Protein AF-A0A6M8HN58-F1 (afdb_monomer)

Organism: NCBI:txid1484109

InterPro domains:
  IPR008565 TtsA-like, Glycoside hydrolase family 108 domain [PF05838] (23-104)
  IPR023346 Lysozyme-like domain superfamily [SSF53955] (43-137)
  IPR023346 Lysozyme-like domain superfamily [SSF53955] (150-212)

Radius of gyration: 18.81 Å; Cα contacts (8 Å, |Δi|>4): 354; chains: 1; bounding box: 54×34×53 Å

Solvent-accessible surface area (backbone atoms only — not comparable to full-atom values): 12259 Å² total; per-residue (Å²): 118,73,84,45,55,65,64,34,49,44,64,60,57,42,90,58,54,81,56,76,43,72,57,68,87,41,25,48,15,10,46,58,57,32,62,88,32,71,54,82,43,12,28,30,38,82,40,29,21,37,58,50,12,61,74,69,74,43,87,60,46,54,66,56,46,68,65,59,39,70,66,53,35,51,51,51,46,40,60,66,29,40,56,54,40,39,32,72,77,43,57,56,24,55,27,38,55,34,34,44,47,9,72,78,64,38,25,48,56,25,35,21,49,53,24,44,50,60,64,46,85,60,79,24,69,67,45,70,69,52,53,51,39,56,77,66,40,52,64,88,56,47,51,71,91,58,39,26,51,40,48,34,21,54,64,65,73,48,82,67,78,57,68,87,43,72,68,54,52,50,56,38,60,71,41,56,48,66,60,30,47,47,31,50,49,40,5,23,51,53,35,57,46,67,75,39,91,62,34,86,83,40,67,64,56,59,57,48,47,52,53,44,42,56,54,19,56,73,49,44,75,77,80,76,74,83,128

Sequence (227 aa):
MQTSLVPTRTFTLGVETSALSLRRDDSGNWTGGRVGVGALIGSKCGVSAPVLSAWLGRTASAADMRAVTPATMAAIFGANYWNQVHADSLPAGIDLMTVDHGFSRGAVTSAMLLQRVLGTVADGWIGAGTLAAIAGFAAASVPPSVIDAVALQEGLGVQQDGNIGPVTLAALSALSPIEGLLVALYAAQVHDYRGRKEAAANPGWFTRARNRLHAGQGLVPAASTPA

Mean predicted aligned error: 5.39 Å

pLDDT: mean 90.78, std 10.87, range [31.45, 98.38]

Foldseek 3Di:
DPLALVVLCCLQQPPFDQDWDQDQCQLQQACVSGRPHHDRLTAGRSHGQVLQCVVVVHRDDNVSRNPDDPVNVSVSLCPFFQVLQVLVLDAQLLSSLQRSLCSVVNNLVSLLLLCLQLVHHSRSHCDPVSSVSLVVAALVRGDPVQFFQQQLCVLLVHDRPSDCDPVSSVSLRVDDSQLSSLSSSLRNSVVVLVPDPCSVVCVVSNVSSVVSSVSRVVRHPDPDDDD

Secondary structure (DSSP, 8-state):
--TTHHHHHHHHH-S---PPB--TT-GGGBTTSSTTSS-B--BBTTB-HHHHHHHHTSPPPHHHHHH--HHHHHHHHIIIIIGGGTGGGSPTTHHHHHHHHHHHH-HHHHHHHHHHHTTS---S---HHHHHHHHT--GGGS-GGGS-HHHHHHHHTS---S---HHHHHHHHTS-HHHHHHHHHHHHHHHHHHTSTTGGG-THHHHHHHHHHHHHHTTSPPPPPP-

Structure (mmCIF, N/CA/C/O backbone):
data_AF-A0A6M8HN58-F1
#
_entry.id   AF-A0A6M8HN58-F1
#
loop_
_atom_site.group_PDB
_atom_site.id
_atom_site.type_symbol
_atom_site.label_atom_id
_atom_site.label_alt_id
_atom_site.label_comp_id
_atom_site.label_asym_id
_atom_site.label_entity_id
_atom_site.label_seq_id
_atom_site.pdbx_PDB_ins_code
_atom_site.Cartn_x
_atom_site.Cartn_y
_atom_site.Cartn_z
_atom_site.occupancy
_atom_site.B_iso_or_equiv
_atom_site.auth_seq_id
_atom_site.auth_comp_id
_atom_site.auth_asym_id
_atom_site.auth_atom_id
_atom_site.pdbx_PDB_model_num
ATOM 1 N N . MET A 1 1 ? -16.341 6.890 -8.817 1.00 46.12 1 MET A N 1
ATOM 2 C CA . MET A 1 1 ? -15.683 8.164 -9.191 1.00 46.12 1 MET A CA 1
ATOM 3 C C . MET A 1 1 ? -14.265 8.090 -8.642 1.00 46.12 1 MET A C 1
ATOM 5 O O . MET A 1 1 ? -14.126 7.785 -7.470 1.00 46.12 1 MET A O 1
ATOM 9 N N . GLN A 1 2 ? -13.245 8.279 -9.485 1.00 59.00 2 GLN A N 1
ATOM 10 C CA . GLN A 1 2 ? -11.804 8.141 -9.187 1.00 59.00 2 GLN A CA 1
ATOM 11 C C . GLN A 1 2 ? -11.249 9.267 -8.295 1.00 59.00 2 GLN A C 1
ATOM 13 O O . GLN A 1 2 ? -10.271 9.930 -8.637 1.00 59.00 2 GLN A O 1
ATOM 18 N N . THR A 1 3 ? -11.895 9.563 -7.172 1.00 66.19 3 THR A N 1
ATOM 19 C CA . THR A 1 3 ? -11.607 10.782 -6.398 1.00 66.19 3 THR A CA 1
ATOM 20 C C . THR A 1 3 ? -10.201 10.808 -5.789 1.00 66.19 3 THR A C 1
ATOM 22 O O . THR A 1 3 ? -9.650 11.881 -5.568 1.00 66.19 3 THR A O 1
ATOM 25 N N . SER A 1 4 ? -9.580 9.649 -5.586 1.00 86.94 4 SER A N 1
ATOM 26 C CA . SER A 1 4 ? -8.300 9.474 -4.886 1.00 86.94 4 SER A CA 1
ATOM 27 C C . SER A 1 4 ? -7.142 8.997 -5.779 1.00 86.94 4 SER A C 1
ATOM 29 O O . SER A 1 4 ? -6.019 8.884 -5.288 1.00 86.94 4 SER A O 1
ATOM 31 N N . LEU A 1 5 ? -7.351 8.739 -7.080 1.00 88.31 5 LEU A N 1
ATOM 32 C CA . LEU A 1 5 ? -6.299 8.212 -7.970 1.00 88.31 5 LEU A CA 1
ATOM 33 C C . LEU A 1 5 ? -5.083 9.142 -8.029 1.00 88.31 5 LEU A C 1
ATOM 35 O O . LEU A 1 5 ? -3.942 8.709 -7.868 1.00 88.31 5 LEU A O 1
ATOM 39 N N . VAL A 1 6 ? -5.330 10.434 -8.251 1.00 87.69 6 VAL A N 1
ATOM 40 C CA . VAL A 1 6 ? -4.271 11.445 -8.331 1.00 87.69 6 VAL A CA 1
ATOM 41 C C . VAL A 1 6 ? -3.495 11.554 -7.014 1.00 87.69 6 VAL A C 1
ATOM 43 O O . VAL A 1 6 ? -2.278 11.371 -7.065 1.00 87.69 6 VAL A O 1
ATOM 46 N N . PRO A 1 7 ? -4.124 11.795 -5.844 1.00 90.38 7 PRO A N 1
ATOM 47 C CA . PRO A 1 7 ? -3.378 11.862 -4.589 1.00 90.38 7 PRO A CA 1
ATOM 48 C C . PRO A 1 7 ? -2.692 10.533 -4.242 1.00 90.38 7 PRO A C 1
ATOM 50 O O . PRO A 1 7 ? -1.556 10.554 -3.771 1.00 90.38 7 PRO A O 1
ATOM 53 N N . THR A 1 8 ? -3.302 9.385 -4.558 1.00 91.00 8 THR A N 1
ATOM 54 C CA . THR A 1 8 ? -2.688 8.069 -4.326 1.00 91.00 8 THR A CA 1
ATOM 55 C C . THR A 1 8 ? -1.421 7.875 -5.142 1.00 91.00 8 THR A C 1
ATOM 57 O O . THR A 1 8 ? -0.385 7.475 -4.607 1.00 91.00 8 THR A O 1
ATOM 60 N N . ARG A 1 9 ? -1.473 8.194 -6.437 1.00 89.38 9 ARG A N 1
ATOM 61 C CA . ARG A 1 9 ? -0.311 8.114 -7.323 1.00 89.38 9 ARG A CA 1
ATOM 62 C C . ARG A 1 9 ? 0.798 9.060 -6.866 1.00 89.38 9 ARG A C 1
ATOM 64 O O . ARG A 1 9 ? 1.949 8.643 -6.795 1.00 89.38 9 ARG A O 1
ATOM 71 N N . THR A 1 10 ? 0.449 10.298 -6.511 1.00 88.38 10 THR A N 1
ATOM 72 C CA . THR A 1 10 ? 1.405 11.297 -6.009 1.00 88.38 10 THR A CA 1
ATOM 73 C C . THR A 1 10 ? 2.087 10.835 -4.722 1.00 88.38 10 THR A C 1
ATOM 75 O O . THR A 1 10 ? 3.302 10.961 -4.598 1.00 88.38 10 THR A O 1
ATOM 78 N N . PHE A 1 11 ? 1.342 10.256 -3.775 1.00 90.62 11 PHE A N 1
ATOM 79 C CA . PHE A 1 11 ? 1.931 9.685 -2.563 1.00 90.62 11 PHE A CA 1
ATOM 80 C C . PHE A 1 11 ? 2.856 8.506 -2.891 1.00 90.62 11 PHE A C 1
ATOM 82 O O . PHE A 1 11 ? 3.991 8.441 -2.413 1.00 90.62 11 PHE A O 1
ATOM 89 N N . THR A 1 12 ? 2.376 7.582 -3.729 1.00 87.69 12 THR A N 1
ATOM 90 C CA . THR A 1 12 ? 3.063 6.314 -3.997 1.00 87.69 12 THR A CA 1
ATOM 91 C C . THR A 1 12 ? 4.390 6.528 -4.712 1.00 87.69 12 THR A C 1
ATOM 93 O O . THR A 1 12 ? 5.412 5.949 -4.350 1.00 87.69 12 THR A O 1
ATOM 96 N N . LEU A 1 13 ? 4.403 7.408 -5.700 1.00 82.69 13 LEU A N 1
ATOM 97 C CA . LEU A 1 13 ? 5.568 7.597 -6.553 1.00 82.69 13 LEU A CA 1
ATOM 98 C C . LEU A 1 13 ? 6.451 8.767 -6.098 1.00 82.69 13 LEU A C 1
ATOM 100 O O . LEU A 1 13 ? 7.572 8.937 -6.577 1.00 82.69 13 LEU A O 1
ATOM 104 N N . GLY A 1 14 ? 5.978 9.532 -5.110 1.00 74.38 14 GLY A N 1
ATOM 105 C CA . GLY A 1 14 ? 6.606 10.764 -4.660 1.00 74.38 14 GLY A CA 1
ATOM 106 C C . GLY A 1 14 ? 6.514 11.872 -5.712 1.00 74.38 14 GLY A C 1
ATOM 107 O O . GLY A 1 14 ? 5.826 11.757 -6.728 1.00 74.38 14 GLY A O 1
ATOM 108 N N . VAL A 1 15 ? 7.236 12.970 -5.477 1.00 54.31 15 VAL A N 1
ATOM 109 C CA . VAL A 1 15 ? 7.477 13.980 -6.515 1.00 54.31 15 VAL A CA 1
ATOM 110 C C . VAL A 1 15 ? 8.454 13.360 -7.508 1.00 54.31 15 VAL A C 1
ATOM 112 O O . VAL A 1 15 ? 9.668 13.417 -7.318 1.00 54.31 15 VAL A O 1
ATOM 115 N N . GLU A 1 16 ? 7.928 12.665 -8.514 1.00 54.12 16 GLU A N 1
ATOM 116 C CA . GLU A 1 16 ? 8.766 11.968 -9.479 1.00 54.12 16 GLU A CA 1
ATOM 117 C C . GLU A 1 16 ? 9.713 12.943 -10.169 1.00 54.12 16 GLU A C 1
ATOM 119 O O . GLU A 1 16 ? 9.294 13.875 -10.860 1.00 54.12 16 GLU A O 1
ATOM 124 N N . THR A 1 17 ? 11.014 12.695 -10.035 1.00 57.03 17 THR A N 1
ATOM 125 C CA . THR A 1 17 ? 11.959 13.327 -10.942 1.00 57.03 17 THR A CA 1
ATOM 126 C C . THR A 1 17 ? 11.835 12.611 -12.285 1.00 57.03 17 THR A C 1
ATOM 128 O O . THR A 1 17 ? 11.922 11.387 -12.386 1.00 57.03 17 THR A O 1
ATOM 131 N N . SER A 1 18 ? 11.636 13.373 -13.357 1.00 71.38 18 SER A N 1
ATOM 132 C CA . SER A 1 18 ? 11.715 12.859 -14.730 1.00 71.38 18 SER A CA 1
ATOM 133 C C . SER A 1 18 ? 13.154 12.514 -15.146 1.00 71.38 18 SER A C 1
ATOM 135 O O . SER A 1 18 ? 13.407 12.167 -16.303 1.00 71.38 18 SER A O 1
ATOM 137 N N . ALA A 1 19 ? 14.100 12.618 -14.209 1.00 84.56 19 ALA A N 1
ATOM 138 C CA . ALA A 1 19 ? 15.506 12.346 -14.404 1.00 84.56 19 ALA A CA 1
ATOM 139 C C . ALA A 1 19 ? 15.767 10.839 -14.511 1.00 84.56 19 ALA A C 1
ATOM 141 O O . ALA A 1 19 ? 15.161 10.020 -13.823 1.00 84.56 19 ALA A O 1
ATOM 142 N N . LEU A 1 20 ? 16.705 10.487 -15.386 1.00 90.19 20 LEU A N 1
ATOM 143 C CA . LEU A 1 20 ? 17.203 9.126 -15.525 1.00 90.19 20 LEU A CA 1
ATOM 144 C C . LEU A 1 20 ? 18.245 8.849 -14.432 1.00 90.19 20 LEU A C 1
ATOM 146 O O . LEU A 1 20 ? 19.257 9.544 -14.352 1.00 90.19 20 LEU A O 1
ATOM 150 N N . SER A 1 21 ? 18.034 7.799 -13.645 1.00 90.81 21 SER A N 1
ATOM 151 C CA . SER A 1 21 ? 19.028 7.252 -12.719 1.00 90.81 21 SER A CA 1
ATOM 152 C C . SER A 1 21 ? 19.779 6.095 -13.379 1.00 90.81 21 SER A C 1
ATOM 154 O O . SER A 1 21 ? 19.161 5.200 -13.947 1.00 90.81 21 SER A O 1
ATOM 156 N N . LEU A 1 22 ? 21.113 6.099 -13.297 1.00 93.56 22 LEU A N 1
ATOM 157 C CA . LEU A 1 22 ? 22.000 5.031 -13.800 1.00 93.56 22 LEU A CA 1
ATOM 158 C C . LEU A 1 22 ? 22.936 4.489 -12.709 1.00 93.56 22 LEU A C 1
ATOM 160 O O . LEU A 1 22 ? 24.008 3.951 -12.993 1.00 93.56 22 LEU A O 1
ATOM 164 N N . ARG A 1 23 ? 22.546 4.650 -11.443 1.00 92.31 23 ARG A N 1
ATOM 165 C CA . ARG A 1 23 ? 23.277 4.119 -10.289 1.00 92.31 23 ARG A CA 1
ATOM 166 C C . ARG A 1 23 ? 23.490 2.609 -10.431 1.00 92.31 23 ARG A C 1
ATOM 168 O O . ARG A 1 23 ? 22.533 1.870 -10.653 1.00 92.31 23 ARG A O 1
ATOM 175 N N . ARG A 1 24 ? 24.741 2.155 -10.339 1.00 94.25 24 ARG A N 1
ATOM 176 C CA . ARG A 1 24 ? 25.106 0.744 -10.566 1.00 94.25 24 ARG A CA 1
ATOM 177 C C . ARG A 1 24 ? 24.750 -0.165 -9.395 1.00 94.25 24 ARG A C 1
ATOM 179 O O . ARG A 1 24 ? 24.500 -1.344 -9.611 1.00 94.25 24 ARG A O 1
ATOM 186 N N . ASP A 1 25 ? 24.731 0.384 -8.192 1.00 90.31 25 ASP A N 1
ATOM 187 C CA . ASP A 1 25 ? 24.357 -0.263 -6.932 1.00 90.31 25 ASP A CA 1
ATOM 188 C C . ASP A 1 25 ? 22.836 -0.407 -6.750 1.00 90.31 25 ASP A C 1
ATOM 190 O O . ASP A 1 25 ? 22.381 -1.105 -5.849 1.00 90.31 25 ASP A O 1
ATOM 194 N N . ASP A 1 26 ? 22.045 0.200 -7.634 1.00 85.88 26 ASP A N 1
ATOM 195 C CA . ASP A 1 26 ? 20.590 0.116 -7.629 1.00 85.88 26 ASP A CA 1
ATOM 196 C C . ASP A 1 26 ? 20.116 -1.035 -8.526 1.00 85.88 26 ASP A C 1
ATOM 198 O O . ASP A 1 26 ? 20.219 -0.972 -9.755 1.00 85.88 26 ASP A O 1
ATOM 202 N N . SER A 1 27 ? 19.583 -2.098 -7.921 1.00 89.69 27 SER A N 1
ATOM 203 C CA . SER A 1 27 ? 19.079 -3.269 -8.648 1.00 89.69 27 SER A CA 1
ATOM 204 C C . SER A 1 27 ? 17.947 -2.933 -9.625 1.00 89.69 27 SER A C 1
ATOM 206 O O . SER A 1 27 ? 17.802 -3.626 -10.634 1.00 89.69 27 SER A O 1
ATOM 208 N N . GLY A 1 28 ? 17.191 -1.856 -9.382 1.00 89.06 28 GLY A N 1
ATOM 209 C CA . GLY A 1 28 ? 16.114 -1.391 -10.255 1.00 89.06 28 GLY A CA 1
ATOM 210 C C . GLY A 1 28 ? 16.600 -0.838 -11.596 1.00 89.06 28 GLY A C 1
ATOM 211 O O . GLY A 1 28 ? 15.817 -0.759 -12.542 1.00 89.06 28 GLY A O 1
ATOM 212 N N . ASN A 1 29 ? 17.888 -0.507 -11.717 1.00 95.38 29 ASN A N 1
ATOM 213 C CA . ASN A 1 29 ? 18.476 -0.003 -12.958 1.00 95.38 29 ASN A CA 1
ATOM 214 C C . ASN A 1 29 ? 18.925 -1.113 -13.924 1.00 95.38 29 ASN A C 1
ATOM 216 O O . ASN A 1 29 ? 19.295 -0.822 -15.066 1.00 95.38 29 ASN A O 1
ATOM 220 N N . TRP A 1 30 ? 18.899 -2.372 -13.481 1.00 96.81 30 TRP A N 1
ATOM 221 C CA . TRP A 1 30 ? 19.340 -3.538 -14.244 1.00 96.81 30 TRP A CA 1
ATOM 222 C C . TRP A 1 30 ? 18.145 -4.321 -14.782 1.00 96.81 30 TRP A C 1
ATOM 224 O O . TRP A 1 30 ? 17.218 -4.624 -14.034 1.00 96.81 30 TRP A O 1
ATOM 234 N N . THR A 1 31 ? 18.162 -4.712 -16.060 1.00 96.31 31 THR A N 1
ATOM 235 C CA . THR A 1 31 ? 17.033 -5.445 -16.673 1.00 96.31 31 THR A CA 1
ATOM 236 C C . THR A 1 31 ? 16.724 -6.776 -15.986 1.00 96.31 31 THR A C 1
ATOM 238 O O . THR A 1 31 ? 15.588 -7.234 -16.047 1.00 96.31 31 THR A O 1
ATOM 241 N N . GLY A 1 32 ? 17.699 -7.389 -15.306 1.00 91.62 32 GLY A N 1
ATOM 242 C CA . GLY A 1 32 ? 17.507 -8.603 -14.510 1.00 91.62 32 GLY A CA 1
ATOM 243 C C . GLY A 1 32 ? 17.009 -8.374 -13.079 1.00 91.62 32 GLY A C 1
ATOM 244 O O . GLY A 1 32 ? 16.912 -9.336 -12.321 1.00 91.62 32 GLY A O 1
ATOM 245 N N . GLY A 1 33 ? 16.743 -7.127 -12.669 1.00 90.12 33 GLY A N 1
ATOM 246 C CA . GLY A 1 33 ? 16.241 -6.786 -11.329 1.00 90.12 33 GLY A CA 1
ATOM 247 C C . GLY A 1 33 ? 17.220 -7.072 -10.183 1.00 90.12 33 GLY A C 1
ATOM 248 O O . GLY A 1 33 ? 16.825 -7.115 -9.018 1.00 90.12 33 GLY A O 1
ATOM 249 N N . ARG A 1 34 ? 18.497 -7.303 -10.500 1.00 92.56 34 ARG A N 1
ATOM 250 C CA . ARG A 1 34 ? 19.594 -7.539 -9.554 1.00 92.56 34 ARG A CA 1
ATOM 251 C C . ARG A 1 34 ? 20.834 -6.812 -10.051 1.00 92.56 34 ARG A C 1
ATOM 253 O O . ARG A 1 34 ? 21.068 -6.751 -11.257 1.00 92.56 34 ARG A O 1
ATOM 260 N N . VAL A 1 35 ? 21.636 -6.298 -9.122 1.00 92.81 35 VAL A N 1
ATOM 261 C CA . VAL A 1 35 ? 22.896 -5.621 -9.453 1.00 92.81 35 VAL A CA 1
ATOM 262 C C . VAL A 1 35 ? 23.779 -6.547 -10.292 1.00 92.81 35 VAL A C 1
ATOM 264 O O . VAL A 1 35 ? 24.030 -7.687 -9.907 1.00 92.81 35 VAL A O 1
ATOM 267 N N . GLY A 1 36 ? 24.216 -6.059 -11.453 1.00 94.12 36 GLY A N 1
ATOM 268 C CA . GLY A 1 36 ? 25.077 -6.795 -12.382 1.00 94.12 36 GLY A CA 1
ATOM 269 C C . GLY A 1 36 ? 24.374 -7.834 -13.262 1.00 94.12 36 GLY A C 1
ATOM 270 O O . GLY A 1 36 ? 25.046 -8.487 -14.055 1.00 94.12 36 GLY A O 1
ATOM 271 N N . VAL A 1 37 ? 23.050 -8.005 -13.160 1.00 96.06 37 VAL A N 1
ATOM 272 C CA . VAL A 1 37 ? 22.307 -9.001 -13.951 1.00 96.06 37 VAL A CA 1
ATOM 273 C C . VAL A 1 37 ? 21.552 -8.323 -15.093 1.00 96.06 37 VAL A C 1
ATOM 275 O O . VAL A 1 37 ? 20.606 -7.568 -14.875 1.00 96.06 37 VAL A O 1
ATOM 278 N N . GLY A 1 38 ? 21.939 -8.636 -16.329 1.00 95.75 38 GLY A N 1
ATOM 279 C CA . GLY A 1 38 ? 21.373 -8.027 -17.535 1.00 95.75 38 GLY A CA 1
ATOM 280 C C . GLY A 1 38 ? 22.030 -6.689 -17.890 1.00 95.75 38 GLY A C 1
ATOM 281 O O . GLY A 1 38 ? 23.180 -6.435 -17.536 1.00 95.75 38 GLY A O 1
ATOM 282 N N . ALA A 1 39 ? 21.312 -5.835 -18.618 1.00 96.88 39 ALA A N 1
ATOM 283 C CA . ALA A 1 39 ? 21.813 -4.532 -19.044 1.00 96.88 39 ALA A CA 1
ATOM 284 C C . ALA A 1 3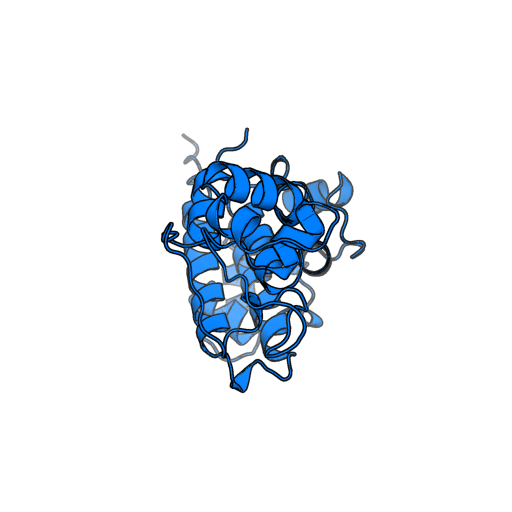9 ? 21.472 -3.441 -18.018 1.00 96.88 39 ALA A C 1
ATOM 286 O O . ALA A 1 39 ? 20.348 -3.381 -17.516 1.00 96.88 39 ALA A O 1
ATOM 287 N N . LEU A 1 40 ? 22.423 -2.544 -17.746 1.00 97.25 40 LEU A N 1
ATOM 288 C CA . LEU A 1 40 ? 22.186 -1.326 -16.969 1.00 97.25 40 LEU A CA 1
ATOM 289 C C . LEU A 1 40 ? 21.520 -0.278 -17.871 1.00 97.25 40 LEU A C 1
ATOM 291 O O . LEU A 1 40 ? 22.202 0.427 -18.616 1.00 97.25 40 LEU A O 1
ATOM 295 N N . ILE A 1 41 ? 20.192 -0.190 -17.818 1.00 97.25 41 ILE A N 1
ATOM 296 C CA . ILE A 1 41 ? 19.412 0.767 -18.623 1.00 97.25 41 ILE A CA 1
ATOM 297 C C . ILE A 1 41 ? 18.855 1.926 -17.794 1.00 97.25 41 ILE A C 1
ATOM 299 O O . ILE A 1 41 ? 18.447 2.935 -18.368 1.00 97.25 41 ILE A O 1
ATOM 303 N N . GLY A 1 42 ? 18.886 1.800 -16.467 1.00 94.12 42 GLY A N 1
ATOM 304 C CA . GLY A 1 42 ? 18.443 2.829 -15.536 1.00 94.12 42 GLY A CA 1
ATOM 305 C C . GLY A 1 42 ? 16.993 2.699 -15.095 1.00 94.12 42 GLY A C 1
ATOM 306 O O . GLY A 1 42 ? 16.329 1.704 -15.372 1.00 94.12 42 GLY A O 1
ATOM 307 N N . SER A 1 43 ? 16.523 3.729 -14.404 1.00 92.38 43 SER A N 1
ATOM 308 C CA . SER A 1 43 ? 15.130 3.944 -14.016 1.00 92.38 43 SER A CA 1
ATOM 309 C C . SER A 1 43 ? 14.773 5.411 -14.239 1.00 92.38 43 SER A C 1
ATOM 311 O O . SER A 1 43 ? 15.635 6.291 -14.143 1.00 92.38 43 SER A O 1
ATOM 313 N N . LYS A 1 44 ? 13.516 5.685 -14.587 1.00 91.12 44 LYS A N 1
ATOM 314 C CA . LYS A 1 44 ? 13.028 7.034 -14.906 1.00 91.12 44 LYS A CA 1
ATOM 315 C C . LYS A 1 44 ? 11.543 7.129 -14.571 1.00 91.12 44 LYS A C 1
ATOM 317 O O . LYS A 1 44 ? 10.817 6.177 -14.840 1.00 91.12 44 LYS A O 1
ATOM 322 N N . CYS A 1 45 ? 11.090 8.260 -14.017 1.00 85.75 45 CYS A N 1
ATOM 323 C CA . CYS A 1 45 ? 9.678 8.464 -13.644 1.00 85.75 45 CYS A CA 1
ATOM 324 C C . CYS A 1 45 ? 9.133 7.304 -12.787 1.00 85.75 45 CYS A C 1
ATOM 326 O O . CYS A 1 45 ? 8.151 6.675 -13.161 1.00 85.75 45 CYS A O 1
ATOM 328 N N . GLY A 1 46 ? 9.873 6.886 -11.751 1.00 81.44 46 GLY A N 1
ATOM 329 C CA . GLY A 1 46 ? 9.467 5.767 -10.886 1.00 81.44 46 GLY A CA 1
ATOM 330 C C . GLY A 1 46 ? 9.449 4.374 -11.543 1.00 81.44 46 GLY A C 1
ATOM 331 O O . GLY A 1 46 ? 9.242 3.380 -10.849 1.00 81.44 46 GLY A O 1
ATOM 332 N N . VAL A 1 47 ? 9.705 4.258 -12.852 1.00 89.06 47 VAL A N 1
ATOM 333 C CA . VAL A 1 47 ? 9.705 2.987 -13.589 1.00 89.06 47 VAL A CA 1
ATOM 334 C C . VAL A 1 47 ? 11.109 2.384 -13.598 1.00 89.06 47 VAL A C 1
ATOM 336 O O . VAL A 1 47 ? 12.058 2.982 -14.110 1.00 89.06 47 VAL A O 1
ATOM 339 N N . SER A 1 48 ? 11.237 1.172 -13.056 1.00 91.75 48 SER A N 1
ATOM 340 C CA . SER A 1 48 ? 12.481 0.397 -13.064 1.00 91.75 48 SER A CA 1
ATOM 341 C C . SER A 1 48 ? 12.663 -0.394 -14.365 1.00 91.75 48 SER A C 1
ATOM 343 O O . SER A 1 48 ? 11.700 -0.710 -15.069 1.00 91.75 48 SER A O 1
ATOM 345 N N . ALA A 1 49 ? 13.904 -0.757 -14.684 1.00 94.75 49 ALA A N 1
ATOM 346 C CA . ALA A 1 49 ? 14.249 -1.580 -15.841 1.00 94.75 49 ALA A CA 1
ATOM 347 C C . ALA A 1 49 ? 13.457 -2.905 -15.959 1.00 94.75 49 ALA A C 1
ATOM 349 O O . ALA A 1 49 ? 12.956 -3.192 -17.056 1.00 94.75 49 ALA A O 1
ATOM 350 N N . PRO A 1 50 ? 13.300 -3.721 -14.891 1.00 94.38 50 PRO A N 1
ATOM 351 C CA . PRO A 1 50 ? 12.517 -4.952 -14.980 1.00 94.38 50 PRO A CA 1
ATOM 352 C C . PRO A 1 50 ? 11.020 -4.672 -15.163 1.00 94.38 50 PRO A C 1
ATOM 354 O O . PRO A 1 50 ? 10.367 -5.380 -15.925 1.00 94.38 50 PRO A O 1
ATOM 357 N N . VAL A 1 51 ? 10.483 -3.613 -14.541 1.00 92.31 51 VAL A N 1
ATOM 358 C CA . VAL A 1 51 ? 9.074 -3.218 -14.708 1.00 92.31 51 VAL A CA 1
ATOM 359 C C . VAL A 1 51 ? 8.802 -2.782 -16.145 1.00 92.31 51 VAL A C 1
ATOM 361 O O . VAL A 1 51 ? 7.824 -3.233 -16.736 1.00 92.31 51 VAL A O 1
ATOM 364 N N . LEU A 1 52 ? 9.682 -1.970 -16.740 1.00 95.25 52 LEU A N 1
ATOM 365 C CA . LEU A 1 52 ? 9.544 -1.576 -18.142 1.00 95.25 52 LEU A CA 1
ATOM 366 C C . LEU A 1 52 ? 9.640 -2.787 -19.078 1.00 95.25 52 LEU A C 1
ATOM 368 O O . LEU A 1 52 ? 8.883 -2.878 -20.037 1.00 95.25 52 LEU A O 1
ATOM 372 N N . SER A 1 53 ? 10.538 -3.733 -18.791 1.00 96.06 53 SER A N 1
ATOM 373 C CA . SER A 1 53 ? 10.674 -4.950 -19.601 1.00 96.06 53 SER A CA 1
ATOM 374 C C . SER A 1 53 ? 9.410 -5.816 -19.544 1.00 96.06 53 SER A C 1
ATOM 376 O O . SER A 1 53 ? 8.918 -6.271 -20.575 1.00 96.06 53 SER A O 1
ATOM 378 N N . ALA A 1 54 ? 8.843 -5.997 -18.347 1.00 93.50 54 ALA A N 1
ATOM 379 C CA . ALA A 1 54 ? 7.581 -6.709 -18.169 1.00 93.50 54 ALA A CA 1
ATOM 380 C C . ALA A 1 54 ? 6.425 -6.001 -18.895 1.00 93.50 54 ALA A C 1
ATOM 382 O O . ALA A 1 54 ? 5.660 -6.652 -19.600 1.00 93.50 54 ALA A O 1
ATOM 383 N N . TRP A 1 55 ? 6.345 -4.671 -18.787 1.00 94.44 55 TRP A N 1
ATOM 384 C CA . TRP A 1 55 ? 5.341 -3.853 -19.473 1.00 94.44 55 TRP A CA 1
ATOM 385 C C . TRP A 1 55 ? 5.411 -3.975 -21.000 1.00 94.44 55 TRP A C 1
ATOM 387 O O . TRP A 1 55 ? 4.384 -4.073 -21.665 1.00 94.44 55 TRP A O 1
ATOM 397 N N . LEU A 1 56 ? 6.619 -3.991 -21.565 1.00 95.31 56 LEU A N 1
ATOM 398 C CA . LEU A 1 56 ? 6.825 -4.129 -23.008 1.00 95.31 56 LEU A CA 1
ATOM 399 C C . LEU A 1 56 ? 6.684 -5.576 -23.508 1.00 95.31 56 LEU A C 1
ATOM 401 O O . LEU A 1 56 ? 6.700 -5.794 -24.718 1.00 95.31 56 LEU A O 1
ATOM 405 N N . GLY A 1 57 ? 6.616 -6.566 -22.611 1.00 95.56 57 GLY A N 1
ATOM 406 C CA . GLY A 1 57 ? 6.646 -7.988 -22.968 1.00 95.56 57 GLY A CA 1
ATOM 407 C C . GLY A 1 57 ? 7.978 -8.451 -23.578 1.00 95.56 57 GLY A C 1
ATOM 408 O O . GLY A 1 57 ? 8.044 -9.518 -24.184 1.00 95.56 57 GLY A O 1
ATOM 409 N N . ARG A 1 58 ? 9.045 -7.652 -23.445 1.00 96.69 58 ARG A N 1
ATOM 410 C CA . ARG A 1 58 ? 10.400 -7.930 -23.950 1.00 96.69 58 ARG A CA 1
ATOM 411 C C . ARG A 1 58 ? 11.440 -7.217 -23.096 1.00 96.69 58 ARG A C 1
ATOM 413 O O . ARG A 1 58 ? 11.135 -6.217 -22.456 1.00 96.69 58 ARG A O 1
ATOM 420 N N . THR A 1 59 ? 12.695 -7.657 -23.150 1.00 96.81 59 THR A N 1
ATOM 421 C CA . THR A 1 59 ? 13.799 -6.924 -22.514 1.00 96.81 59 THR A CA 1
ATOM 422 C C . THR A 1 59 ? 13.839 -5.480 -23.026 1.00 96.81 59 THR A C 1
ATOM 424 O O . THR A 1 59 ? 13.934 -5.236 -24.234 1.00 96.81 59 THR A O 1
ATOM 427 N N . ALA A 1 60 ? 13.738 -4.520 -22.107 1.00 97.50 60 ALA A N 1
ATOM 428 C CA . ALA A 1 60 ? 13.803 -3.104 -22.429 1.00 97.50 60 ALA A CA 1
ATOM 429 C C . ALA A 1 60 ? 15.242 -2.684 -22.764 1.00 97.50 60 ALA A C 1
ATOM 431 O O . ALA A 1 60 ? 16.212 -3.158 -22.172 1.00 97.50 60 ALA A O 1
ATOM 432 N N . SER A 1 61 ? 15.380 -1.769 -23.716 1.00 97.94 61 SER A N 1
ATOM 433 C CA . SER A 1 61 ? 16.645 -1.140 -24.085 1.00 97.94 61 SER A CA 1
ATOM 434 C C . SER A 1 61 ? 16.854 0.176 -23.328 1.00 97.94 61 SER A C 1
ATOM 436 O O . SER A 1 61 ? 15.923 0.772 -22.783 1.00 97.94 61 SER A O 1
ATOM 438 N N . ALA A 1 62 ? 18.081 0.700 -23.356 1.00 97.00 62 ALA A N 1
ATOM 439 C CA . ALA A 1 62 ? 18.362 2.039 -22.837 1.00 97.00 62 ALA A CA 1
ATOM 440 C C . ALA A 1 62 ? 17.629 3.150 -23.617 1.00 97.00 62 ALA A C 1
ATOM 442 O O . ALA A 1 62 ? 17.421 4.239 -23.083 1.00 97.00 62 ALA A O 1
ATOM 443 N N . ALA A 1 63 ? 17.252 2.908 -24.878 1.00 97.44 63 ALA A N 1
ATOM 444 C CA . ALA A 1 63 ? 16.420 3.835 -25.641 1.00 97.44 63 ALA A CA 1
ATOM 445 C C . ALA A 1 63 ? 14.978 3.838 -25.111 1.00 97.44 63 ALA A C 1
ATOM 447 O O . ALA A 1 63 ? 14.439 4.913 -24.856 1.00 97.44 63 ALA A O 1
ATOM 448 N N . ASP A 1 64 ? 14.411 2.655 -24.840 1.00 97.25 64 ASP A N 1
ATOM 449 C CA . ASP A 1 64 ? 13.079 2.525 -24.235 1.00 97.25 64 ASP A CA 1
ATOM 450 C C . ASP A 1 64 ? 13.015 3.258 -22.884 1.00 97.25 64 ASP A C 1
ATOM 452 O O . ASP A 1 64 ? 12.102 4.046 -22.652 1.00 97.25 64 ASP A O 1
ATOM 456 N N . MET A 1 65 ? 14.021 3.071 -22.016 1.00 96.56 65 MET A N 1
ATOM 457 C CA . MET A 1 65 ? 14.057 3.725 -20.699 1.00 96.56 65 MET A CA 1
ATOM 458 C C . MET A 1 65 ? 14.138 5.255 -20.802 1.00 96.56 65 MET A C 1
ATOM 460 O O . MET A 1 65 ? 13.446 5.975 -20.083 1.00 96.56 65 MET A O 1
ATOM 464 N N . ARG A 1 66 ? 14.937 5.790 -21.736 1.00 95.00 66 ARG A N 1
ATOM 465 C CA . ARG A 1 66 ? 14.995 7.244 -21.972 1.00 95.00 66 ARG A CA 1
ATOM 466 C C . ARG A 1 66 ? 13.670 7.802 -22.487 1.00 95.00 66 ARG A C 1
ATOM 468 O O . ARG A 1 66 ? 13.340 8.942 -22.150 1.00 95.00 66 ARG A O 1
ATOM 475 N N . ALA A 1 67 ? 12.923 7.011 -23.255 1.00 95.44 67 ALA A N 1
ATOM 476 C CA . ALA A 1 67 ? 11.625 7.379 -23.807 1.00 95.44 67 ALA A CA 1
ATOM 477 C C . ALA A 1 67 ? 10.473 7.309 -22.787 1.00 95.44 67 ALA A C 1
ATOM 479 O O . ALA A 1 67 ? 9.388 7.801 -23.088 1.00 95.44 67 ALA A O 1
ATOM 480 N N . VAL A 1 68 ? 10.687 6.762 -21.581 1.00 93.56 68 VAL A N 1
ATOM 481 C CA . VAL A 1 68 ? 9.660 6.749 -20.527 1.00 93.56 68 VAL A CA 1
ATOM 482 C C . VAL A 1 68 ? 9.208 8.176 -20.219 1.00 93.56 68 VAL A C 1
ATOM 484 O O . VAL A 1 68 ? 10.020 9.075 -19.968 1.00 93.56 68 VAL A O 1
ATOM 487 N N . THR A 1 69 ? 7.894 8.372 -20.250 1.00 91.38 69 THR A N 1
ATOM 488 C CA . THR A 1 69 ? 7.227 9.635 -19.924 1.00 91.38 69 THR A CA 1
ATOM 489 C C . THR A 1 69 ? 6.392 9.482 -18.651 1.00 91.38 69 THR A C 1
ATOM 491 O O . THR A 1 69 ? 6.031 8.357 -18.296 1.00 91.38 69 THR A O 1
ATOM 494 N N . PRO A 1 70 ? 5.985 10.589 -18.004 1.00 87.19 70 PRO A N 1
ATOM 495 C CA . PRO A 1 70 ? 4.998 10.536 -16.926 1.00 87.19 70 PRO A CA 1
ATOM 496 C C . PRO A 1 70 ? 3.683 9.851 -17.336 1.00 87.19 70 PRO A C 1
ATOM 498 O O . PRO A 1 70 ? 3.040 9.208 -16.514 1.00 87.19 70 PRO A O 1
ATOM 501 N N . ALA A 1 71 ? 3.290 9.933 -18.614 1.00 88.94 71 ALA A N 1
ATOM 502 C CA . ALA A 1 71 ? 2.118 9.224 -19.128 1.00 88.94 71 ALA A CA 1
ATOM 503 C C . ALA A 1 71 ? 2.346 7.703 -19.196 1.00 88.94 71 ALA A C 1
ATOM 505 O O . ALA A 1 71 ? 1.466 6.931 -18.823 1.00 88.94 71 ALA A O 1
ATOM 506 N N . THR A 1 72 ? 3.541 7.266 -19.611 1.00 91.31 72 THR A N 1
ATOM 507 C CA . THR A 1 72 ? 3.940 5.848 -19.583 1.00 91.31 72 THR A CA 1
ATOM 508 C C . THR A 1 72 ? 3.950 5.314 -18.156 1.00 91.31 72 THR A C 1
ATOM 510 O O . THR A 1 72 ? 3.381 4.256 -17.900 1.00 91.31 72 THR A O 1
ATOM 513 N N . MET A 1 73 ? 4.541 6.065 -17.221 1.00 88.50 73 MET A N 1
ATOM 514 C CA . MET A 1 73 ? 4.479 5.750 -15.794 1.00 88.50 73 MET A CA 1
ATOM 515 C C . MET A 1 73 ? 3.025 5.610 -15.342 1.00 88.50 73 MET A C 1
ATOM 517 O O . MET A 1 73 ? 2.678 4.600 -14.738 1.00 88.50 73 MET A O 1
ATOM 521 N N . ALA A 1 74 ? 2.158 6.577 -15.663 1.00 88.25 74 ALA A N 1
ATOM 522 C CA . ALA A 1 74 ? 0.771 6.568 -15.210 1.00 88.25 74 ALA A CA 1
ATOM 523 C C . ALA A 1 74 ? 0.001 5.349 -15.735 1.00 88.25 74 ALA A C 1
ATOM 525 O O . ALA A 1 74 ? -0.793 4.769 -14.996 1.00 88.25 74 ALA A O 1
ATOM 526 N N . ALA A 1 75 ? 0.260 4.942 -16.981 1.00 91.75 75 ALA A N 1
ATOM 527 C CA . ALA A 1 75 ? -0.317 3.739 -17.568 1.00 91.75 75 ALA A CA 1
ATOM 528 C C . ALA A 1 75 ? 0.171 2.465 -16.859 1.00 91.75 75 ALA A C 1
ATOM 530 O O . ALA A 1 75 ? -0.650 1.628 -16.486 1.00 91.75 75 ALA A O 1
ATOM 531 N N . ILE A 1 76 ? 1.481 2.350 -16.607 1.00 91.44 76 ILE A N 1
ATOM 532 C CA . ILE A 1 76 ? 2.069 1.229 -15.856 1.00 91.44 76 ILE A CA 1
ATOM 533 C C . ILE A 1 76 ? 1.497 1.178 -14.437 1.00 91.44 76 ILE A C 1
ATOM 535 O O . ILE A 1 76 ? 1.096 0.114 -13.972 1.00 91.44 76 ILE A O 1
ATOM 539 N N . PHE A 1 77 ? 1.425 2.322 -13.754 1.00 89.69 77 PHE A N 1
ATOM 540 C CA . PHE A 1 77 ? 0.869 2.429 -12.411 1.00 89.69 77 PHE A CA 1
ATOM 541 C C . PHE A 1 77 ? -0.592 1.965 -12.369 1.00 89.69 77 PHE A C 1
ATOM 543 O O . PHE A 1 77 ? -0.972 1.140 -11.533 1.00 89.69 77 PHE A O 1
ATOM 550 N N . GLY A 1 78 ? -1.393 2.469 -13.313 1.00 91.88 78 GLY A N 1
ATOM 551 C CA . GLY A 1 78 ? -2.790 2.094 -13.489 1.00 91.88 78 GLY A CA 1
ATOM 552 C C . GLY A 1 78 ? -2.953 0.589 -13.688 1.00 91.88 78 GLY A C 1
ATOM 553 O O . GLY A 1 78 ? -3.696 -0.058 -12.959 1.00 91.88 78 GLY A O 1
ATOM 554 N N . A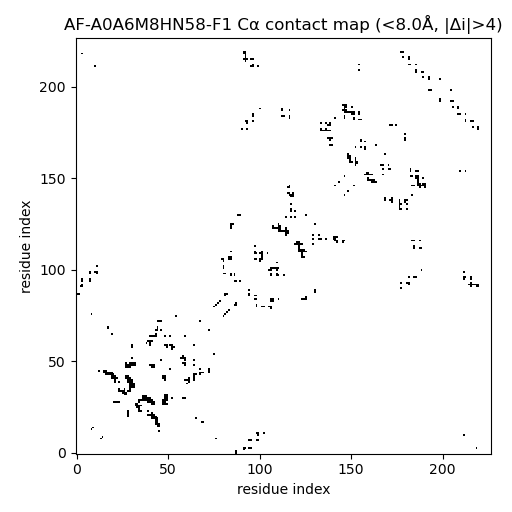LA A 1 79 ? -2.210 0.009 -14.628 1.00 91.69 79 ALA A N 1
ATOM 555 C CA . ALA A 1 79 ? -2.337 -1.400 -14.979 1.00 91.69 79 ALA A CA 1
ATOM 556 C C . ALA A 1 79 ? -1.824 -2.356 -13.893 1.00 91.69 79 ALA A C 1
ATOM 558 O O . ALA A 1 79 ? -2.493 -3.342 -13.589 1.00 91.69 79 ALA A O 1
ATOM 559 N N . ASN A 1 80 ? -0.654 -2.077 -13.313 1.00 89.50 80 ASN A N 1
ATOM 560 C CA . ASN A 1 80 ? 0.054 -3.033 -12.455 1.00 89.50 80 ASN A CA 1
ATOM 561 C C . ASN A 1 80 ? -0.301 -2.913 -10.971 1.00 89.50 80 ASN A C 1
ATOM 563 O O . ASN A 1 80 ? -0.021 -3.838 -10.211 1.00 89.50 80 ASN A O 1
ATOM 567 N N . TYR A 1 81 ? -0.886 -1.792 -10.546 1.00 90.50 81 TYR A N 1
ATOM 568 C CA . TYR A 1 81 ? -1.159 -1.548 -9.129 1.00 90.50 81 TYR A CA 1
ATOM 569 C C . TYR A 1 81 ? -2.607 -1.128 -8.896 1.00 90.50 81 TYR A C 1
ATOM 571 O O . TYR A 1 81 ? -3.306 -1.810 -8.154 1.00 90.50 81 TYR A O 1
ATOM 579 N N . TRP A 1 82 ? -3.084 -0.069 -9.558 1.00 93.62 82 TRP A N 1
ATOM 580 C CA . TRP A 1 82 ? -4.440 0.454 -9.339 1.00 93.62 82 TRP A CA 1
ATOM 581 C C . TRP A 1 82 ? -5.529 -0.549 -9.748 1.00 93.62 82 TRP A C 1
ATOM 583 O O . TRP A 1 82 ? -6.368 -0.943 -8.936 1.00 93.62 82 TRP A O 1
ATOM 593 N N . ASN A 1 83 ? -5.473 -1.024 -10.994 1.00 93.62 83 ASN A N 1
ATOM 594 C CA . ASN A 1 83 ? -6.462 -1.941 -11.552 1.00 93.62 83 ASN A CA 1
ATOM 595 C C . ASN A 1 83 ? -6.359 -3.334 -10.928 1.00 93.62 83 ASN A C 1
ATOM 597 O O . ASN A 1 83 ? -7.384 -3.967 -10.714 1.00 93.62 83 ASN A O 1
ATOM 601 N N . GLN A 1 84 ? -5.149 -3.796 -10.587 1.00 92.12 84 GLN A N 1
ATOM 602 C CA . GLN A 1 84 ? -4.936 -5.114 -9.967 1.00 92.12 84 GLN A CA 1
ATOM 603 C C . GLN A 1 84 ? -5.663 -5.274 -8.629 1.00 92.12 84 GLN A C 1
ATOM 605 O O . GLN A 1 84 ? -6.057 -6.381 -8.282 1.00 92.12 84 GLN A O 1
ATOM 610 N N . VAL A 1 85 ? -5.852 -4.183 -7.882 1.00 93.38 85 VAL A N 1
ATOM 611 C CA . VAL A 1 85 ? -6.582 -4.198 -6.603 1.00 93.38 85 VAL A CA 1
ATOM 612 C C . VAL A 1 85 ? -7.976 -3.582 -6.720 1.00 93.38 85 VAL A C 1
ATOM 614 O O . VAL A 1 85 ? -8.594 -3.273 -5.710 1.00 93.38 85 VAL A O 1
ATOM 617 N N . HIS A 1 86 ? -8.482 -3.371 -7.938 1.00 93.75 86 HIS A N 1
ATOM 618 C CA . HIS A 1 86 ? -9.797 -2.767 -8.176 1.00 93.75 86 HIS A CA 1
ATOM 619 C C . HIS A 1 86 ? -9.990 -1.455 -7.394 1.00 93.75 86 HIS A C 1
ATOM 621 O O . HIS A 1 86 ? -11.060 -1.196 -6.839 1.00 93.75 86 HIS A O 1
ATOM 627 N N . ALA A 1 87 ? -8.944 -0.624 -7.332 1.00 94.06 87 ALA A N 1
ATOM 628 C CA . ALA A 1 87 ? -8.908 0.549 -6.461 1.00 94.06 87 ALA A CA 1
ATOM 629 C C . ALA A 1 87 ? -10.035 1.558 -6.743 1.00 94.06 87 ALA A C 1
ATOM 631 O O . ALA A 1 87 ? -10.478 2.236 -5.825 1.00 94.06 87 ALA A O 1
ATOM 632 N N . ASP A 1 88 ? -10.585 1.585 -7.963 1.00 93.38 88 ASP A N 1
ATOM 633 C CA . ASP A 1 88 ? -11.772 2.384 -8.314 1.00 93.38 88 ASP A CA 1
ATOM 634 C C . ASP A 1 88 ? -13.023 2.064 -7.481 1.00 93.38 88 ASP A C 1
ATOM 636 O O . ASP A 1 88 ? -13.934 2.890 -7.391 1.00 93.38 88 ASP A O 1
ATOM 640 N N . SER A 1 89 ? -13.095 0.850 -6.929 1.00 93.50 89 SER A N 1
ATOM 641 C CA . SER A 1 89 ? -14.212 0.379 -6.104 1.00 93.50 89 SER A CA 1
ATOM 642 C C . SER A 1 89 ? -13.941 0.519 -4.607 1.00 93.50 89 SER A C 1
ATOM 644 O O . SER A 1 89 ? -14.854 0.326 -3.806 1.00 93.50 89 SER A O 1
ATOM 646 N N . LEU A 1 90 ? -12.700 0.820 -4.215 1.00 95.00 90 LEU A N 1
ATOM 647 C CA . LEU A 1 90 ? -12.331 0.982 -2.816 1.00 95.00 90 LEU A CA 1
ATOM 648 C C . LEU A 1 90 ? -12.707 2.387 -2.320 1.00 95.00 90 LEU A C 1
ATOM 650 O O . LEU A 1 90 ? -12.639 3.353 -3.082 1.00 95.00 90 LEU A O 1
ATOM 654 N N . PRO A 1 91 ? -13.082 2.535 -1.037 1.00 94.44 91 PRO A N 1
ATOM 655 C CA . PRO A 1 91 ? -13.226 3.851 -0.433 1.00 94.44 91 PRO A CA 1
ATOM 656 C C . PRO A 1 91 ? -11.910 4.633 -0.460 1.00 94.44 91 PRO A C 1
ATOM 658 O O . PRO A 1 91 ? -10.828 4.056 -0.303 1.00 94.44 91 PRO A O 1
ATOM 661 N N . ALA A 1 92 ? -12.026 5.957 -0.570 1.00 93.31 92 ALA A N 1
ATOM 662 C CA . ALA A 1 92 ? -10.887 6.862 -0.485 1.00 93.31 92 ALA A CA 1
ATOM 663 C C . ALA A 1 92 ? -10.098 6.626 0.813 1.00 93.31 92 ALA A C 1
ATOM 665 O O . ALA A 1 92 ? -10.674 6.465 1.890 1.00 93.31 92 ALA A O 1
ATOM 666 N N . GLY A 1 93 ? -8.775 6.556 0.698 1.00 94.88 93 GLY A N 1
ATOM 667 C CA . GLY A 1 93 ? -7.877 6.202 1.793 1.00 94.88 93 GLY A CA 1
ATOM 668 C C . GLY A 1 93 ? -7.617 4.697 1.874 1.00 94.88 93 GLY A C 1
ATOM 669 O O . GLY A 1 93 ? -6.460 4.302 2.020 1.00 94.88 93 GLY A O 1
ATOM 670 N N . ILE A 1 94 ? -8.640 3.844 1.721 1.00 96.88 94 ILE A N 1
ATOM 671 C CA . ILE A 1 94 ? -8.450 2.382 1.643 1.00 96.88 94 ILE A CA 1
ATOM 672 C C . ILE A 1 94 ? -7.731 2.015 0.345 1.00 96.88 94 ILE A C 1
ATOM 674 O O . ILE A 1 94 ? -6.811 1.194 0.361 1.00 96.88 94 ILE A O 1
ATOM 678 N N . ASP A 1 95 ? -8.095 2.662 -0.762 1.00 96.19 95 ASP A N 1
ATOM 679 C CA . ASP A 1 95 ? -7.359 2.588 -2.027 1.00 96.19 95 ASP A CA 1
ATOM 680 C C . ASP A 1 95 ? -5.877 2.947 -1.868 1.00 96.19 95 ASP A C 1
ATOM 682 O O . ASP A 1 95 ? -5.019 2.154 -2.246 1.00 96.19 95 ASP A O 1
ATOM 686 N N . LEU A 1 96 ? -5.557 4.081 -1.244 1.00 96.25 96 LEU A N 1
ATOM 687 C CA . LEU A 1 96 ? -4.194 4.529 -0.990 1.00 96.25 96 LEU A CA 1
ATOM 688 C C . LEU A 1 96 ? -3.438 3.521 -0.123 1.00 96.25 96 LEU A C 1
ATOM 690 O O . LEU A 1 96 ? -2.331 3.107 -0.479 1.00 96.25 96 LEU A O 1
ATOM 694 N N . MET A 1 97 ? -4.038 3.094 0.992 1.00 97.62 97 MET A N 1
ATOM 695 C CA . MET A 1 97 ? -3.455 2.093 1.886 1.00 97.62 97 MET A CA 1
ATOM 696 C C . MET A 1 97 ? -3.145 0.794 1.143 1.00 97.62 97 MET A C 1
ATOM 698 O O . MET A 1 97 ? -2.087 0.205 1.367 1.00 97.62 97 MET A O 1
ATOM 702 N N . THR A 1 98 ? -4.030 0.370 0.239 1.00 97.50 98 THR A N 1
ATOM 703 C CA . THR A 1 98 ? -3.901 -0.885 -0.509 1.00 97.50 98 THR A CA 1
ATOM 704 C C . THR A 1 98 ? -2.888 -0.767 -1.649 1.00 97.50 98 THR A C 1
ATOM 706 O O . THR A 1 98 ? -2.014 -1.626 -1.788 1.00 97.50 98 THR A O 1
ATOM 709 N N . VAL A 1 99 ? -2.952 0.301 -2.444 1.00 96.06 99 VAL A N 1
ATOM 710 C CA . VAL A 1 99 ? -2.118 0.503 -3.637 1.00 96.06 99 VAL A CA 1
ATOM 711 C C . VAL A 1 99 ? -0.667 0.781 -3.264 1.00 96.06 99 VAL A C 1
ATOM 713 O O . VAL A 1 99 ? 0.226 0.123 -3.792 1.00 96.06 99 VAL A O 1
ATOM 716 N N . ASP A 1 100 ? -0.403 1.689 -2.324 1.00 95.12 100 ASP A N 1
ATOM 717 C CA . ASP A 1 100 ? 0.976 2.027 -1.953 1.00 95.12 100 ASP A CA 1
ATOM 718 C C . ASP A 1 100 ? 1.685 0.863 -1.243 1.00 95.12 100 ASP A C 1
ATOM 720 O O . ASP A 1 100 ? 2.864 0.587 -1.477 1.00 95.12 100 ASP A O 1
ATOM 724 N N . HIS A 1 101 ? 0.963 0.114 -0.405 1.00 95.75 101 HIS A N 1
ATOM 725 C CA . HIS A 1 101 ? 1.505 -1.116 0.166 1.00 95.75 101 HIS A CA 1
ATOM 726 C C . HIS A 1 101 ? 1.774 -2.146 -0.936 1.00 95.75 101 HIS A C 1
ATOM 728 O O . HIS A 1 101 ? 2.841 -2.760 -0.958 1.00 95.75 101 HIS A O 1
ATOM 734 N N . GLY A 1 102 ? 0.865 -2.260 -1.909 1.00 93.56 102 GLY A N 1
ATOM 735 C CA . GLY A 1 102 ? 1.032 -3.099 -3.092 1.00 93.56 102 GLY A CA 1
ATOM 736 C C . GLY A 1 102 ? 2.214 -2.695 -3.973 1.00 93.56 102 GLY A C 1
ATOM 737 O O . GLY A 1 102 ? 2.851 -3.565 -4.562 1.00 93.56 102 GLY A O 1
ATOM 738 N N . PHE A 1 103 ? 2.583 -1.416 -4.005 1.00 88.56 103 PHE A N 1
ATOM 739 C CA . PHE A 1 103 ? 3.775 -0.951 -4.711 1.00 88.56 103 PHE A CA 1
ATOM 740 C C . PHE A 1 103 ? 5.059 -1.552 -4.126 1.00 88.56 103 PHE A C 1
ATOM 742 O O . PHE A 1 103 ? 5.955 -1.948 -4.867 1.00 88.56 103 PHE A O 1
ATOM 749 N N . SER A 1 104 ? 5.118 -1.694 -2.798 1.00 83.31 104 SER A N 1
ATOM 750 C CA . SER A 1 104 ? 6.278 -2.268 -2.099 1.00 83.31 104 SER A CA 1
ATOM 751 C C . SER A 1 104 ? 6.212 -3.794 -1.962 1.00 83.31 104 SER A C 1
ATOM 753 O O . SER A 1 104 ? 7.244 -4.464 -1.939 1.00 83.31 104 SER A O 1
ATOM 755 N N . ARG A 1 105 ? 5.007 -4.361 -1.820 1.00 89.56 105 ARG A N 1
ATOM 756 C CA . ARG A 1 105 ? 4.785 -5.772 -1.442 1.00 89.56 105 ARG A CA 1
ATOM 757 C C . ARG A 1 105 ? 4.160 -6.638 -2.539 1.00 89.56 105 ARG A C 1
ATOM 759 O O . ARG A 1 105 ? 4.040 -7.851 -2.363 1.00 89.56 105 ARG A O 1
ATOM 766 N N . GLY A 1 106 ? 3.781 -6.037 -3.661 1.00 90.56 106 GLY A N 1
ATOM 767 C CA . GLY A 1 106 ? 2.960 -6.647 -4.705 1.00 90.56 106 GLY A CA 1
ATOM 768 C C . GLY A 1 106 ? 1.465 -6.412 -4.467 1.00 90.56 106 GLY A C 1
ATOM 769 O O . GLY A 1 106 ? 0.973 -6.549 -3.345 1.00 90.56 106 GLY A O 1
ATOM 770 N N . ALA A 1 107 ? 0.738 -6.077 -5.537 1.00 94.06 107 ALA A N 1
ATOM 771 C CA . ALA A 1 107 ? -0.689 -5.744 -5.505 1.00 94.06 107 ALA A CA 1
ATOM 772 C C . ALA A 1 107 ? -1.546 -6.853 -4.866 1.00 94.06 107 ALA A C 1
ATOM 774 O O . ALA A 1 107 ? -2.282 -6.591 -3.917 1.00 94.06 107 ALA A O 1
ATOM 775 N N . VAL A 1 108 ? -1.366 -8.103 -5.311 1.00 95.19 108 VAL A N 1
ATOM 776 C CA . VAL A 1 108 ? -2.091 -9.278 -4.791 1.00 95.19 108 VAL A CA 1
ATOM 777 C C . VAL A 1 108 ? -1.824 -9.481 -3.298 1.00 95.19 108 VAL A C 1
ATOM 779 O O . VAL A 1 108 ? -2.761 -9.626 -2.520 1.00 95.19 108 VAL A O 1
ATOM 782 N N . THR A 1 109 ? -0.559 -9.412 -2.864 1.00 96.06 109 THR A N 1
ATOM 783 C CA . THR A 1 109 ? -0.188 -9.513 -1.440 1.00 96.06 109 THR A CA 1
ATOM 784 C C . THR A 1 109 ? -0.910 -8.466 -0.595 1.00 96.06 109 THR A C 1
ATOM 786 O O . THR A 1 109 ? -1.356 -8.759 0.514 1.00 96.06 109 THR A O 1
ATOM 789 N N . SER A 1 110 ? -1.027 -7.243 -1.115 1.00 97.62 110 SER A N 1
ATOM 790 C CA . SER A 1 110 ? -1.703 -6.144 -0.431 1.00 97.62 110 SER A CA 1
ATOM 791 C C . SER A 1 110 ? -3.213 -6.354 -0.332 1.00 97.62 110 SER A C 1
ATOM 793 O O . SER A 1 110 ? -3.779 -6.200 0.748 1.00 97.62 110 SER A O 1
ATOM 795 N N . ALA A 1 111 ? -3.853 -6.789 -1.420 1.00 97.88 111 ALA A N 1
ATOM 796 C CA . ALA A 1 111 ? -5.271 -7.139 -1.426 1.00 97.88 111 ALA A CA 1
ATOM 797 C C . ALA A 1 111 ? -5.580 -8.287 -0.446 1.00 97.88 111 ALA A C 1
ATOM 799 O O . ALA A 1 111 ? -6.511 -8.186 0.351 1.00 97.88 111 ALA A O 1
ATOM 800 N N . MET A 1 112 ? -4.738 -9.327 -0.417 1.00 98.25 112 MET A N 1
ATOM 801 C CA . MET A 1 112 ? -4.848 -10.414 0.562 1.00 98.25 112 MET A CA 1
ATOM 802 C C . MET A 1 112 ? -4.702 -9.913 2.004 1.00 98.25 112 MET A C 1
ATOM 804 O O . MET A 1 112 ? -5.380 -10.414 2.897 1.00 98.25 112 MET A O 1
ATOM 808 N N . LEU A 1 113 ? -3.812 -8.948 2.268 1.00 98.25 113 LEU A N 1
ATOM 809 C CA . LEU A 1 113 ? -3.659 -8.371 3.605 1.00 98.25 113 LEU A CA 1
ATOM 810 C C . LEU A 1 113 ? -4.923 -7.614 4.032 1.00 98.25 113 LEU A C 1
ATOM 812 O O . LEU A 1 113 ? -5.392 -7.822 5.148 1.00 98.25 113 LEU A O 1
ATOM 816 N N . LEU A 1 114 ? -5.508 -6.808 3.139 1.00 98.00 114 LEU A N 1
ATOM 817 C CA . LEU A 1 114 ? -6.795 -6.152 3.382 1.00 98.00 114 LEU A CA 1
ATOM 818 C C . LEU A 1 114 ? -7.884 -7.176 3.718 1.00 98.00 114 LEU A C 1
ATOM 820 O O . LEU A 1 114 ? -8.558 -7.048 4.735 1.00 98.00 114 LEU A O 1
ATOM 824 N N . GLN A 1 115 ? -8.002 -8.241 2.928 1.00 97.94 115 GLN A N 1
ATOM 825 C CA . GLN A 1 115 ? -8.976 -9.305 3.177 1.00 97.94 115 GLN A CA 1
ATOM 826 C C . GLN A 1 115 ? -8.776 -10.002 4.527 1.00 97.94 115 GLN A C 1
ATOM 828 O O . GLN A 1 115 ? -9.761 -10.280 5.210 1.00 97.94 115 GLN A O 1
ATOM 833 N N . ARG A 1 116 ? -7.522 -10.233 4.945 1.00 97.62 116 ARG A N 1
ATOM 834 C CA . ARG A 1 116 ? -7.199 -10.780 6.274 1.00 97.62 116 ARG A CA 1
ATOM 835 C C . ARG A 1 116 ? -7.635 -9.851 7.401 1.00 97.62 116 ARG A C 1
ATOM 837 O O . ARG A 1 116 ? -8.189 -10.336 8.381 1.00 97.62 116 ARG A O 1
ATOM 844 N N . VAL A 1 117 ? -7.418 -8.541 7.265 1.00 97.31 117 VAL A N 1
ATOM 845 C CA . VAL A 1 117 ? -7.884 -7.545 8.250 1.00 97.31 117 VAL A CA 1
ATOM 846 C C . VAL A 1 117 ? -9.409 -7.544 8.350 1.00 97.31 117 VAL A C 1
ATOM 848 O O . VAL A 1 117 ? -9.949 -7.455 9.448 1.00 97.31 117 VAL A O 1
ATOM 851 N N . LEU A 1 118 ? -10.097 -7.715 7.220 1.00 96.31 118 LEU A N 1
ATOM 852 C CA . LEU A 1 118 ? -11.555 -7.838 7.153 1.00 96.31 118 LEU A CA 1
ATOM 853 C C . LEU A 1 118 ? -12.086 -9.199 7.648 1.00 96.31 118 LEU A C 1
ATOM 855 O O . LEU A 1 118 ? -13.298 -9.383 7.708 1.00 96.31 118 LEU A O 1
ATOM 859 N N . GLY A 1 119 ? -11.218 -10.172 7.951 1.00 94.06 119 GLY A N 1
ATOM 860 C CA . GLY A 1 119 ? -11.626 -11.535 8.317 1.00 94.06 119 GLY A CA 1
ATOM 861 C C . GLY A 1 119 ? -12.249 -12.339 7.165 1.00 94.06 119 GLY A C 1
ATOM 862 O O . GLY A 1 119 ? -12.952 -13.319 7.400 1.00 94.06 119 GLY A O 1
ATOM 863 N N . THR A 1 120 ? -12.009 -11.930 5.919 1.00 93.81 120 THR A N 1
ATOM 864 C CA . THR A 1 120 ? -12.524 -12.584 4.703 1.00 93.81 120 THR A CA 1
ATOM 865 C C . THR A 1 120 ? -11.505 -13.556 4.100 1.00 93.81 120 THR A C 1
ATOM 867 O O . THR A 1 120 ? -10.341 -13.601 4.509 1.00 93.81 120 THR A O 1
ATOM 870 N N . VAL A 1 121 ? -11.930 -14.347 3.108 1.00 94.69 121 VAL A N 1
ATOM 871 C CA . VAL A 1 121 ? -11.018 -15.211 2.344 1.00 94.69 121 VAL A CA 1
ATOM 872 C C . VAL A 1 121 ? -9.985 -14.344 1.625 1.00 94.69 121 VAL A C 1
ATOM 874 O O . VAL A 1 121 ? -10.329 -13.476 0.830 1.00 94.69 121 VAL A O 1
ATOM 877 N N . ALA A 1 122 ? -8.709 -14.590 1.914 1.00 96.81 122 ALA A N 1
ATOM 878 C CA . ALA A 1 122 ? -7.593 -13.838 1.357 1.00 96.81 122 ALA A CA 1
ATOM 879 C C . ALA A 1 122 ? -7.152 -14.412 0.001 1.00 96.81 122 ALA A C 1
ATOM 881 O O . ALA A 1 122 ? -6.102 -15.047 -0.086 1.00 96.81 122 ALA A O 1
ATOM 882 N N . ASP A 1 123 ? -7.965 -14.228 -1.037 1.00 96.06 123 ASP A N 1
ATOM 883 C CA . ASP A 1 123 ? -7.696 -14.679 -2.413 1.00 96.06 123 ASP A CA 1
ATOM 884 C C . ASP A 1 123 ? -6.981 -13.623 -3.281 1.00 96.06 123 ASP A C 1
ATOM 886 O O . ASP A 1 123 ? -6.505 -13.928 -4.374 1.00 96.06 123 ASP A O 1
ATOM 890 N N . GLY A 1 124 ? -6.860 -12.390 -2.781 1.00 95.50 124 GLY A N 1
ATOM 891 C CA . GLY A 1 124 ? -6.254 -11.258 -3.477 1.00 95.50 124 GLY A CA 1
ATOM 892 C C . GLY A 1 124 ? -7.166 -10.588 -4.505 1.00 95.50 124 GLY A C 1
ATOM 893 O O . GLY A 1 124 ? -6.739 -9.625 -5.141 1.00 95.50 124 GLY A O 1
ATOM 894 N N . TRP A 1 125 ? -8.408 -11.051 -4.656 1.00 95.62 125 TRP A N 1
ATOM 895 C CA . TRP A 1 125 ? -9.402 -10.486 -5.557 1.00 95.62 125 TRP A CA 1
ATOM 896 C C . TRP A 1 125 ? -10.376 -9.569 -4.809 1.00 95.62 125 TRP A C 1
ATOM 898 O O . TRP A 1 125 ? -11.172 -9.988 -3.966 1.00 95.62 125 TRP A O 1
ATOM 908 N N . ILE A 1 126 ? -10.371 -8.282 -5.152 1.00 96.06 126 ILE A N 1
ATOM 909 C CA . ILE A 1 126 ? -11.280 -7.301 -4.547 1.00 96.06 126 ILE A CA 1
ATOM 910 C C . ILE A 1 126 ? -12.611 -7.297 -5.309 1.00 96.06 126 ILE A C 1
ATOM 912 O O . ILE A 1 126 ? -12.870 -6.483 -6.194 1.00 96.06 126 ILE A O 1
ATOM 916 N N . GLY A 1 127 ? -13.456 -8.271 -4.962 1.00 94.56 127 GLY A N 1
ATOM 917 C CA . GLY A 1 127 ? -14.821 -8.416 -5.469 1.00 94.56 127 GLY A CA 1
ATOM 918 C C . GLY A 1 127 ? -15.899 -7.933 -4.493 1.00 94.56 127 GLY A C 1
ATOM 919 O O . GLY A 1 127 ? -15.615 -7.380 -3.431 1.00 94.56 127 GLY A O 1
ATOM 920 N N .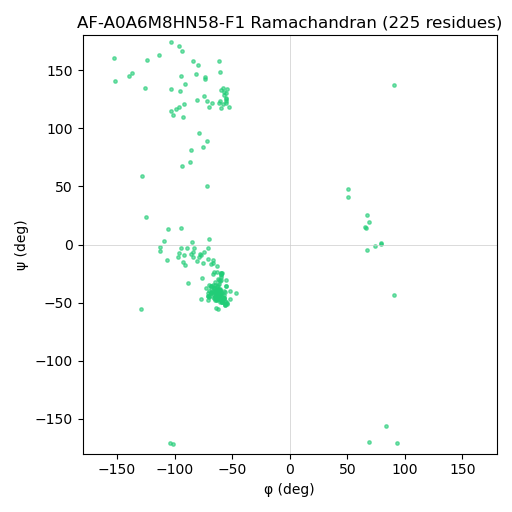 ALA A 1 128 ? -17.163 -8.205 -4.832 1.00 94.94 128 ALA A N 1
ATOM 921 C CA . ALA A 1 128 ? -18.330 -7.774 -4.054 1.00 94.94 128 ALA A CA 1
ATOM 922 C C . ALA A 1 128 ? -18.291 -8.212 -2.577 1.00 94.94 128 ALA A C 1
ATOM 924 O O . ALA A 1 128 ? -18.696 -7.444 -1.711 1.00 94.94 128 ALA A O 1
ATOM 925 N N . GLY A 1 129 ? -17.765 -9.407 -2.278 1.00 95.88 129 GLY A N 1
ATOM 926 C CA . GLY A 1 129 ? -17.613 -9.887 -0.900 1.00 95.88 129 GLY A CA 1
ATOM 927 C C . GLY A 1 129 ? -16.657 -9.022 -0.073 1.00 95.88 129 GLY A C 1
ATOM 928 O O . GLY A 1 129 ? -17.000 -8.612 1.033 1.00 95.88 129 GLY A O 1
ATOM 929 N N . THR A 1 130 ? -15.497 -8.672 -0.637 1.00 96.94 130 THR A N 1
ATOM 930 C CA . THR A 1 130 ? -14.530 -7.763 -0.003 1.00 96.94 130 THR A CA 1
ATOM 931 C C . THR A 1 130 ? -15.143 -6.378 0.202 1.00 96.94 130 THR A C 1
ATOM 933 O O . THR A 1 130 ? -15.038 -5.813 1.286 1.00 96.94 130 THR A O 1
ATOM 936 N N . LEU A 1 131 ? -15.841 -5.843 -0.806 1.00 96.00 131 LEU A N 1
ATOM 937 C CA . LEU A 1 131 ? -16.490 -4.528 -0.720 1.00 96.00 131 LEU A CA 1
ATOM 938 C C . LEU A 1 131 ? -17.603 -4.490 0.339 1.00 96.00 131 LEU A C 1
ATOM 940 O O . LEU A 1 131 ? -17.703 -3.520 1.089 1.00 96.00 131 LEU A O 1
ATOM 944 N N . ALA A 1 132 ? -18.400 -5.555 0.450 1.00 95.00 132 ALA A N 1
ATOM 945 C CA . ALA A 1 132 ? -19.410 -5.684 1.496 1.00 95.00 132 ALA A CA 1
ATOM 946 C C . ALA A 1 132 ? -18.775 -5.747 2.895 1.00 95.00 132 ALA A C 1
ATOM 948 O O . ALA A 1 132 ? -19.265 -5.098 3.818 1.00 95.00 132 ALA A O 1
ATOM 949 N N . ALA A 1 133 ? -17.658 -6.466 3.047 1.00 96.00 133 ALA A N 1
ATOM 950 C CA . ALA A 1 133 ? -16.927 -6.533 4.311 1.00 96.00 133 ALA A CA 1
ATOM 951 C C . ALA A 1 133 ? -16.305 -5.184 4.707 1.00 96.00 133 ALA A C 1
ATOM 953 O O . ALA A 1 133 ? -16.293 -4.848 5.886 1.00 96.00 133 ALA A O 1
ATOM 954 N N . ILE A 1 134 ? -15.844 -4.383 3.738 1.00 95.44 134 ILE A N 1
ATOM 955 C CA . ILE A 1 134 ? -15.391 -3.005 3.989 1.00 95.44 134 ILE A CA 1
ATOM 956 C C . ILE A 1 134 ? -16.553 -2.142 4.493 1.00 95.44 134 ILE A C 1
ATOM 958 O O . ILE A 1 134 ? -16.405 -1.433 5.485 1.00 95.44 134 ILE A O 1
ATOM 962 N N . ALA A 1 135 ? -17.715 -2.209 3.836 1.00 91.94 135 ALA A N 1
ATOM 963 C CA . ALA A 1 135 ? -18.887 -1.421 4.220 1.00 91.94 135 ALA A CA 1
ATOM 964 C C . ALA A 1 135 ? -19.437 -1.804 5.607 1.00 91.94 135 ALA A C 1
ATOM 966 O O . ALA A 1 135 ? -19.917 -0.942 6.338 1.00 91.94 135 ALA A O 1
ATOM 967 N N . GLY A 1 136 ? -19.356 -3.088 5.968 1.00 91.25 136 GLY A N 1
ATOM 968 C CA . GLY A 1 136 ? -19.780 -3.623 7.263 1.00 91.25 136 GLY A CA 1
ATOM 969 C C . GLY A 1 136 ? -18.665 -3.736 8.305 1.00 91.25 136 GLY A C 1
ATOM 970 O O . GLY A 1 136 ? -18.849 -4.453 9.287 1.00 91.25 136 GLY A O 1
ATOM 971 N N . PHE A 1 137 ? -17.507 -3.103 8.088 1.00 93.31 137 PHE A N 1
ATOM 972 C CA . PHE A 1 137 ? -16.351 -3.275 8.963 1.00 93.31 137 PHE A CA 1
ATOM 973 C C . PHE A 1 137 ? -16.661 -2.860 10.407 1.00 93.31 137 PHE A C 1
ATOM 975 O O . PHE A 1 137 ? -17.188 -1.776 10.661 1.00 93.31 137 PHE A O 1
ATOM 982 N N . ALA A 1 138 ? -16.273 -3.712 11.356 1.00 87.44 138 ALA A N 1
ATOM 983 C CA . ALA A 1 138 ? -16.406 -3.457 12.781 1.00 87.44 138 ALA A CA 1
ATOM 984 C C . ALA A 1 138 ? -15.052 -3.626 13.476 1.00 87.44 138 ALA A C 1
ATOM 986 O O . ALA A 1 138 ? -14.362 -4.622 13.290 1.00 87.44 138 ALA A O 1
ATOM 987 N N . ALA A 1 139 ? -14.709 -2.687 14.355 1.00 76.06 139 ALA A N 1
ATOM 988 C CA . ALA A 1 139 ? -13.476 -2.697 15.145 1.00 76.06 139 ALA A CA 1
ATOM 989 C C . ALA A 1 139 ? -13.171 -4.056 15.809 1.00 76.06 139 ALA A C 1
ATOM 991 O O . ALA A 1 139 ? -12.035 -4.528 15.802 1.00 76.06 139 ALA A O 1
ATOM 992 N N . ALA A 1 140 ? -14.201 -4.704 16.356 1.00 76.31 140 ALA A N 1
ATOM 993 C CA . ALA A 1 140 ? -14.079 -5.975 17.063 1.00 76.31 140 ALA A CA 1
ATOM 994 C C . ALA A 1 140 ? -13.772 -7.183 16.154 1.00 76.31 140 ALA A C 1
ATOM 996 O O . ALA A 1 140 ? -13.433 -8.243 16.673 1.00 76.31 140 ALA A O 1
ATOM 997 N N . SER A 1 141 ? -13.889 -7.060 14.824 1.00 80.81 141 SER A N 1
ATOM 998 C CA . SER A 1 141 ? -13.663 -8.174 13.891 1.00 80.81 141 SER A CA 1
ATOM 999 C C . SER A 1 141 ? -12.214 -8.306 13.416 1.00 80.81 141 SER A C 1
ATOM 1001 O O . SER A 1 141 ? -11.916 -9.236 12.670 1.00 80.81 141 SER A O 1
ATOM 1003 N N . VAL A 1 142 ? -11.315 -7.397 13.812 1.00 88.12 142 VAL A N 1
ATOM 1004 C CA . VAL A 1 142 ? -9.908 -7.418 13.384 1.00 88.12 142 VAL A CA 1
ATOM 1005 C C . VAL A 1 142 ? -9.177 -8.596 14.040 1.00 88.12 142 VAL A C 1
ATOM 1007 O O . VAL A 1 142 ? -9.061 -8.618 15.268 1.00 88.12 142 VAL A O 1
ATOM 1010 N N . PRO A 1 143 ? -8.631 -9.565 13.2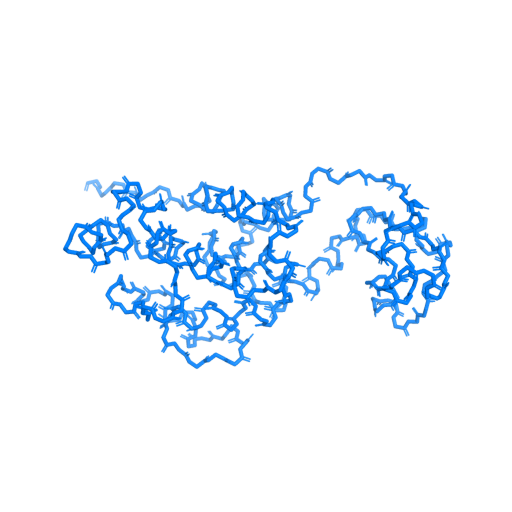77 1.00 91.12 143 PRO A N 1
ATOM 1011 C CA . PRO A 1 143 ? -7.917 -10.689 13.874 1.00 91.12 143 PRO A CA 1
ATOM 1012 C C . PRO A 1 143 ? -6.606 -10.221 14.537 1.00 91.12 143 PRO A C 1
ATOM 1014 O O . PRO A 1 143 ? -5.733 -9.695 13.842 1.00 91.12 143 PRO A O 1
ATOM 1017 N N . PRO A 1 144 ? -6.384 -10.445 15.848 1.00 89.88 144 PRO A N 1
ATOM 1018 C CA . PRO A 1 144 ? -5.174 -9.966 16.527 1.00 89.88 144 PRO A CA 1
ATOM 1019 C C . PRO A 1 144 ? -3.871 -10.514 15.925 1.00 89.88 144 PRO A C 1
ATOM 1021 O O . PRO A 1 144 ? -2.837 -9.858 15.968 1.00 89.88 144 PRO A O 1
ATOM 1024 N N . SER A 1 145 ? -3.926 -11.704 15.318 1.00 92.19 145 SER A N 1
ATOM 1025 C CA . SER A 1 145 ? -2.789 -12.366 14.667 1.00 92.19 145 SER A CA 1
ATOM 1026 C C . SER A 1 145 ? -2.269 -11.665 13.415 1.00 92.19 145 SER A C 1
ATOM 1028 O O . SER A 1 145 ? -1.195 -12.025 12.944 1.00 92.19 145 SER A O 1
ATOM 1030 N N . VAL A 1 146 ? -3.034 -10.740 12.827 1.00 94.81 146 VAL A N 1
ATOM 1031 C CA . VAL A 1 146 ? -2.659 -10.080 11.565 1.00 94.81 146 VAL A CA 1
ATOM 1032 C C . VAL A 1 146 ? -2.273 -8.618 11.745 1.00 94.81 146 VAL A C 1
ATOM 1034 O O . VAL A 1 146 ? -1.985 -7.954 10.755 1.00 94.81 146 VAL A O 1
ATOM 1037 N N . ILE A 1 147 ? -2.257 -8.118 12.982 1.00 96.31 147 ILE A N 1
ATOM 1038 C CA . ILE A 1 147 ? -1.940 -6.729 13.313 1.00 96.31 147 ILE A CA 1
ATOM 1039 C C . ILE A 1 147 ? -0.790 -6.635 14.312 1.00 96.31 147 ILE A C 1
ATOM 1041 O O . ILE A 1 147 ? -0.488 -7.565 15.057 1.00 96.31 147 ILE A O 1
ATOM 1045 N N . ASP A 1 148 ? -0.148 -5.474 14.337 1.00 97.69 148 ASP A N 1
ATOM 1046 C CA . ASP A 1 148 ? 0.805 -5.100 15.371 1.00 97.69 148 ASP A CA 1
ATOM 1047 C C . ASP A 1 148 ? 0.102 -4.249 16.438 1.00 97.69 148 ASP A C 1
ATOM 1049 O O . ASP A 1 148 ? -0.423 -3.179 16.133 1.00 97.69 148 ASP A O 1
ATOM 1053 N N . ALA A 1 149 ? 0.070 -4.723 17.688 1.00 96.81 149 ALA A N 1
ATOM 1054 C CA . ALA A 1 149 ? -0.676 -4.066 18.765 1.00 96.81 149 ALA A CA 1
ATOM 1055 C C . ALA A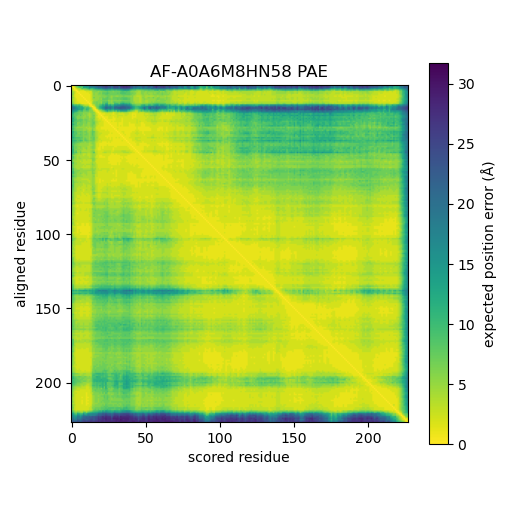 1 149 ? -0.156 -2.653 19.079 1.00 96.81 149 ALA A C 1
ATOM 1057 O O . ALA A 1 149 ? -0.948 -1.735 19.287 1.00 96.81 149 ALA A O 1
ATOM 1058 N N . VAL A 1 150 ? 1.166 -2.462 19.057 1.00 97.69 150 VAL A N 1
ATOM 1059 C CA . VAL A 1 150 ? 1.788 -1.156 19.314 1.00 97.69 150 VAL A CA 1
ATOM 1060 C C . VAL A 1 150 ? 1.470 -0.185 18.179 1.00 97.69 150 VAL A C 1
ATOM 1062 O O . VAL A 1 150 ? 1.120 0.963 18.440 1.00 97.69 150 VAL A O 1
ATOM 1065 N N . ALA A 1 151 ? 1.520 -0.642 16.925 1.00 98.00 151 ALA A N 1
ATOM 1066 C CA . ALA A 1 151 ? 1.133 0.181 15.780 1.00 98.00 151 ALA A CA 1
ATOM 1067 C C . ALA A 1 151 ? -0.367 0.521 15.782 1.00 98.00 151 ALA A C 1
ATOM 1069 O O . ALA A 1 151 ? -0.744 1.638 15.439 1.00 98.00 151 ALA A O 1
ATOM 1070 N N . LEU A 1 152 ? -1.231 -0.409 16.203 1.00 97.50 152 LEU A N 1
ATOM 1071 C CA . LEU A 1 152 ? -2.655 -0.123 16.380 1.00 97.50 152 LEU A CA 1
ATOM 1072 C C . LEU A 1 152 ? -2.848 1.015 17.390 1.00 97.50 152 LEU A C 1
ATOM 1074 O O . LEU A 1 152 ? -3.540 1.987 17.103 1.00 97.50 152 LEU A O 1
ATOM 1078 N N . GLN A 1 153 ? -2.197 0.924 18.550 1.00 97.94 153 GLN A N 1
ATOM 1079 C CA . GLN A 1 153 ? -2.269 1.945 19.595 1.00 97.94 153 GLN A CA 1
ATOM 1080 C C . GLN A 1 153 ? -1.686 3.291 19.147 1.00 97.94 153 GLN A C 1
ATOM 1082 O O . GLN A 1 153 ? -2.273 4.333 19.431 1.00 97.94 153 GLN A O 1
ATOM 1087 N N . GLU A 1 154 ? -0.583 3.272 18.394 1.00 98.12 154 GLU A N 1
ATOM 1088 C CA . GLU A 1 154 ? -0.004 4.458 17.758 1.00 98.12 154 GLU A CA 1
ATOM 1089 C C . GLU A 1 154 ? -1.003 5.130 16.809 1.00 98.12 154 GLU A C 1
ATOM 1091 O O . GLU A 1 154 ? -1.231 6.332 16.926 1.00 98.12 154 GLU A O 1
ATOM 1096 N N . GLY A 1 155 ? -1.638 4.368 15.913 1.00 96.81 155 GLY A N 1
ATOM 1097 C CA . GLY A 1 155 ? -2.622 4.898 14.965 1.00 96.81 155 GLY A CA 1
ATOM 1098 C C . GLY A 1 155 ? -3.903 5.419 15.627 1.00 96.81 155 GLY A C 1
ATOM 1099 O O . GLY A 1 155 ? -4.552 6.305 15.079 1.00 96.81 155 GLY A O 1
ATOM 1100 N N . LEU A 1 156 ? -4.244 4.905 16.812 1.00 96.62 156 LEU A N 1
ATOM 1101 C CA . LEU A 1 156 ? -5.360 5.375 17.639 1.00 96.62 156 LEU A CA 1
ATOM 1102 C C . LEU A 1 156 ? -5.003 6.574 18.532 1.00 96.62 156 LEU A C 1
ATOM 1104 O O . LEU A 1 156 ? -5.895 7.149 19.152 1.00 96.62 156 LEU A O 1
ATOM 1108 N N . GLY A 1 157 ? -3.720 6.930 18.652 1.00 96.94 157 GLY A N 1
ATOM 1109 C CA . GLY A 1 157 ? -3.270 7.981 19.568 1.00 96.94 157 GLY A CA 1
ATOM 1110 C C . GLY A 1 157 ? -3.445 7.634 21.052 1.00 96.94 157 GLY A C 1
ATOM 1111 O O . GLY A 1 157 ? -3.576 8.536 21.878 1.00 96.94 157 GLY A O 1
ATOM 1112 N N . VAL A 1 158 ? -3.459 6.344 21.404 1.00 97.50 158 VAL A N 1
ATOM 1113 C CA . VAL A 1 158 ? -3.559 5.869 22.796 1.00 97.50 158 VAL A CA 1
ATOM 1114 C C . VAL A 1 158 ? -2.202 5.394 23.324 1.00 97.50 158 VAL A C 1
ATOM 1116 O O . VAL A 1 158 ? -1.211 5.343 22.594 1.00 97.50 158 VAL A O 1
ATOM 1119 N N . GLN A 1 159 ? -2.141 5.044 24.612 1.00 97.12 159 GLN A N 1
ATOM 1120 C CA . GLN A 1 159 ? -0.933 4.484 25.217 1.00 97.12 159 GLN A CA 1
ATOM 1121 C C . GLN A 1 159 ? -0.475 3.219 24.474 1.00 97.12 159 GLN A C 1
ATOM 1123 O O . GLN A 1 159 ? -1.261 2.306 24.231 1.00 97.12 159 GLN A O 1
ATOM 1128 N N . GLN A 1 160 ? 0.815 3.182 24.141 1.00 97.69 160 GLN A N 1
ATOM 1129 C CA . GLN A 1 160 ? 1.464 2.117 23.378 1.00 97.69 160 GLN A CA 1
ATOM 1130 C C . GLN A 1 160 ? 2.075 1.061 24.311 1.00 97.69 160 GLN A C 1
ATOM 1132 O O . GLN A 1 160 ? 3.294 0.964 24.444 1.00 97.69 160 GLN A O 1
ATOM 1137 N N . ASP A 1 161 ? 1.233 0.310 25.018 1.00 96.44 161 ASP A N 1
ATOM 1138 C CA . ASP A 1 161 ? 1.662 -0.736 25.958 1.00 96.44 161 ASP A CA 1
ATOM 1139 C C . 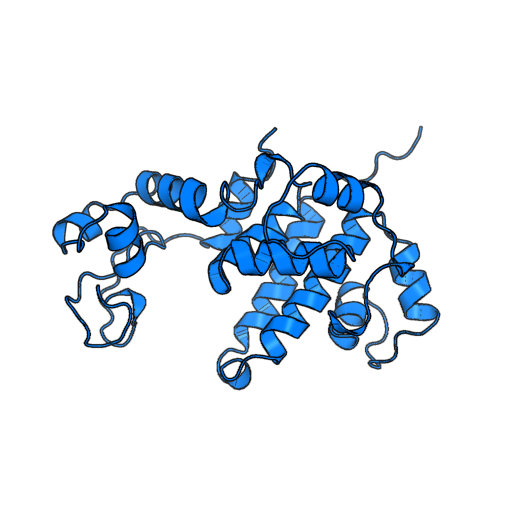ASP A 1 161 ? 1.701 -2.151 25.343 1.00 96.44 161 ASP A C 1
ATOM 1141 O O . ASP A 1 161 ? 2.112 -3.102 26.006 1.00 96.44 161 ASP A O 1
ATOM 1145 N N . GLY A 1 162 ? 1.289 -2.296 24.079 1.00 95.44 162 GLY A N 1
ATOM 1146 C CA . GLY A 1 162 ? 1.219 -3.569 23.360 1.00 95.44 162 GLY A CA 1
ATOM 1147 C C . GLY A 1 162 ? 0.059 -4.477 23.782 1.00 95.44 162 GLY A C 1
ATOM 1148 O O . GLY A 1 162 ? -0.118 -5.542 23.192 1.00 95.44 162 GLY A O 1
ATOM 1149 N N . ASN A 1 163 ? -0.756 -4.062 24.754 1.00 94.25 163 ASN A N 1
ATOM 1150 C CA . ASN A 1 163 ? -1.903 -4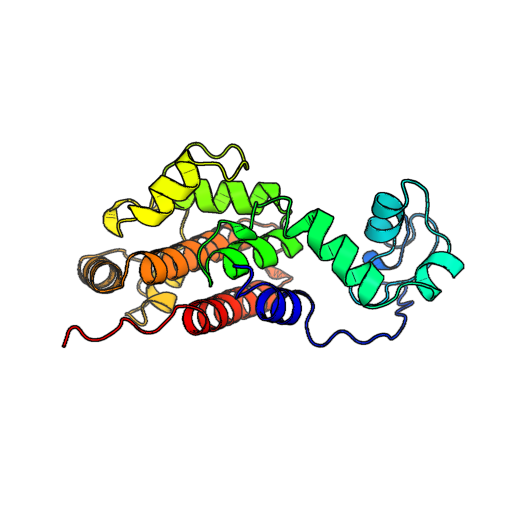.808 25.250 1.00 94.25 163 ASN A CA 1
ATOM 1151 C C . ASN A 1 163 ? -3.195 -4.235 24.655 1.00 94.25 163 ASN A C 1
ATOM 1153 O O . ASN A 1 163 ? -3.634 -3.141 25.006 1.00 94.25 163 ASN A O 1
ATOM 1157 N N . ILE A 1 164 ? -3.860 -4.994 23.779 1.00 91.69 164 ILE A N 1
ATOM 1158 C CA . ILE A 1 164 ? -5.168 -4.600 23.230 1.00 91.69 164 ILE A CA 1
ATOM 1159 C C . ILE A 1 164 ? -6.243 -4.811 24.306 1.00 91.69 164 ILE A C 1
ATOM 1161 O O . ILE A 1 164 ? -6.889 -5.855 24.379 1.00 91.69 164 ILE A O 1
ATOM 1165 N N . GLY A 1 165 ? -6.386 -3.817 25.181 1.00 92.12 165 GLY A N 1
ATOM 1166 C CA . GLY A 1 165 ? -7.349 -3.797 26.278 1.00 92.12 165 GLY A CA 1
ATOM 1167 C C . GLY A 1 165 ? -8.565 -2.899 26.014 1.00 92.12 165 GLY A C 1
ATOM 1168 O O . GLY A 1 165 ? -8.736 -2.370 24.911 1.00 92.12 165 GLY A O 1
ATOM 1169 N N . PRO A 1 166 ? -9.404 -2.665 27.041 1.00 93.00 166 PRO A N 1
ATOM 1170 C CA . PRO A 1 166 ? -10.629 -1.874 26.915 1.00 93.00 166 PRO A CA 1
ATOM 1171 C C . PRO A 1 166 ? -10.417 -0.463 26.356 1.00 93.00 166 PRO A C 1
ATOM 1173 O O . PRO A 1 166 ? -11.238 0.003 25.577 1.00 93.00 166 PRO A O 1
ATOM 1176 N N . VAL A 1 167 ? -9.306 0.203 26.697 1.00 94.44 167 VAL A N 1
ATOM 1177 C CA . VAL A 1 167 ? -8.985 1.553 26.193 1.00 94.44 167 VAL A CA 1
ATOM 1178 C C . VAL A 1 167 ? -8.752 1.539 24.682 1.00 94.44 167 VAL A C 1
ATOM 1180 O O . VAL A 1 167 ? -9.332 2.346 23.961 1.00 94.44 167 VAL A O 1
ATOM 1183 N N . THR A 1 168 ? -7.944 0.597 24.188 1.00 95.12 168 THR A N 1
ATOM 1184 C CA . THR A 1 168 ? -7.668 0.437 22.752 1.00 95.12 168 THR A CA 1
ATOM 1185 C C . THR A 1 168 ? -8.941 0.085 21.983 1.00 95.12 168 THR A C 1
ATOM 1187 O O . THR A 1 168 ? -9.215 0.679 20.944 1.00 95.12 168 THR A O 1
ATOM 1190 N N . LEU A 1 169 ? -9.752 -0.838 22.511 1.00 92.12 169 LEU A N 1
ATOM 1191 C CA . LEU A 1 169 ? -11.014 -1.243 21.885 1.00 92.12 169 LEU A CA 1
ATOM 1192 C C . LEU A 1 169 ? -12.046 -0.108 21.865 1.00 92.12 169 LEU A C 1
ATOM 1194 O O . LEU A 1 169 ? -12.734 0.066 20.859 1.00 92.12 169 LEU A O 1
ATOM 1198 N N . ALA A 1 170 ? -12.138 0.680 22.939 1.00 92.50 170 ALA A N 1
ATOM 1199 C CA . ALA A 1 170 ? -13.015 1.844 23.004 1.00 92.50 170 ALA A CA 1
ATOM 1200 C C . ALA A 1 170 ? -12.596 2.921 21.993 1.00 92.50 170 ALA A C 1
ATOM 1202 O O . ALA A 1 170 ? -13.446 3.424 21.264 1.00 92.50 170 ALA A O 1
ATOM 1203 N N . ALA A 1 171 ? -11.295 3.220 21.894 1.00 94.88 171 ALA A N 1
ATOM 1204 C CA . ALA A 1 171 ? -10.774 4.171 20.913 1.00 94.88 171 ALA A CA 1
ATOM 1205 C C . ALA A 1 171 ? -11.048 3.715 19.472 1.00 94.88 171 ALA A C 1
ATOM 1207 O O . ALA A 1 171 ? -11.529 4.502 18.663 1.00 94.88 171 ALA A O 1
ATOM 1208 N N . LEU A 1 172 ? -10.816 2.434 19.160 1.00 91.75 172 LEU A N 1
ATOM 1209 C CA . LEU A 1 172 ? -11.095 1.887 17.829 1.00 91.75 172 LEU A CA 1
ATOM 1210 C C . LEU A 1 172 ? -12.596 1.901 17.498 1.00 91.75 172 LEU A C 1
ATOM 1212 O O . LEU A 1 172 ? -12.964 2.169 16.360 1.00 91.75 172 LEU A O 1
ATOM 1216 N N . SER A 1 173 ? -13.461 1.642 18.483 1.00 89.62 173 SER A N 1
ATOM 1217 C CA . SER A 1 173 ? -14.922 1.630 18.300 1.00 89.62 173 SER A CA 1
ATOM 1218 C C . SER A 1 173 ? -15.542 3.028 18.194 1.00 89.62 173 SER A C 1
ATOM 1220 O O . SER A 1 173 ? -16.686 3.147 17.767 1.00 89.62 173 SER A O 1
ATOM 1222 N N . ALA A 1 174 ? -14.818 4.076 18.595 1.00 92.38 174 ALA A N 1
ATOM 1223 C CA . ALA A 1 174 ? -15.263 5.463 18.475 1.00 92.38 174 ALA A CA 1
ATOM 1224 C C . ALA A 1 174 ? -15.050 6.046 17.065 1.00 92.38 174 ALA A C 1
ATOM 1226 O O . ALA A 1 174 ? -15.603 7.098 16.751 1.00 92.38 174 ALA A O 1
ATOM 1227 N N . LEU A 1 175 ? -14.247 5.382 16.228 1.00 91.62 175 LEU A N 1
ATOM 1228 C CA . LEU A 1 175 ? -13.989 5.779 14.847 1.00 91.62 175 LEU A CA 1
ATOM 1229 C C . LEU A 1 175 ? -15.134 5.358 13.921 1.00 91.62 175 LEU A C 1
ATOM 1231 O O . LEU A 1 175 ? -15.820 4.363 14.165 1.00 91.62 175 LEU A O 1
ATOM 1235 N N . SER A 1 176 ? -15.299 6.067 12.800 1.00 91.38 176 SER A N 1
ATOM 1236 C CA . SER A 1 176 ? -16.127 5.546 11.709 1.00 91.38 176 SER A CA 1
ATOM 1237 C C . SER A 1 176 ? -15.548 4.223 11.169 1.00 91.38 176 SER A C 1
ATOM 1239 O O . SER A 1 176 ? -14.342 3.981 11.299 1.00 91.38 176 SER A O 1
ATOM 1241 N N . PRO A 1 177 ? -16.353 3.368 10.505 1.00 91.56 177 PRO A N 1
ATOM 1242 C CA . PRO A 1 177 ? -15.855 2.111 9.941 1.00 91.56 177 PRO A CA 1
ATOM 1243 C C . PRO A 1 177 ? -14.622 2.278 9.038 1.00 91.56 177 PRO A C 1
ATOM 1245 O O . PRO A 1 177 ? -13.682 1.492 9.124 1.00 91.56 177 PRO A O 1
ATOM 1248 N N . ILE A 1 178 ? -14.579 3.329 8.212 1.00 92.56 178 ILE A N 1
ATOM 1249 C CA . ILE A 1 178 ? -13.442 3.585 7.316 1.00 92.56 178 ILE A CA 1
ATOM 1250 C C . ILE A 1 178 ? -12.201 4.027 8.094 1.00 92.56 178 ILE A C 1
ATOM 1252 O O . ILE A 1 178 ? -11.115 3.511 7.839 1.00 92.56 178 ILE A O 1
ATOM 1256 N N . GLU A 1 179 ? -12.336 4.932 9.063 1.00 94.00 179 GLU A N 1
ATOM 1257 C CA . GLU A 1 179 ? -11.208 5.368 9.896 1.00 94.00 179 GLU A CA 1
ATOM 1258 C 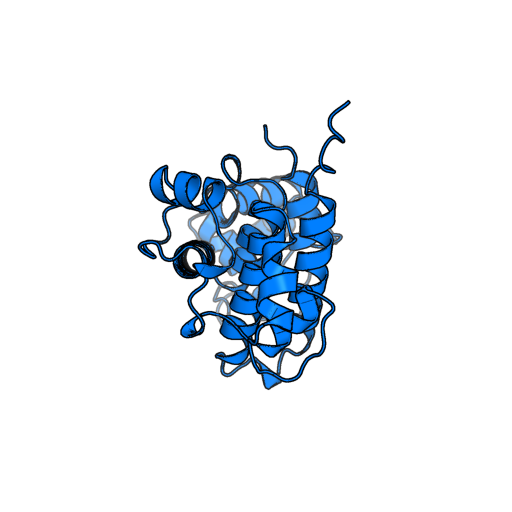C . GLU A 1 179 ? -10.643 4.215 10.733 1.00 94.00 179 GLU A C 1
ATOM 1260 O O . GLU A 1 179 ? -9.427 4.027 10.787 1.00 94.00 179 GLU A O 1
ATOM 1265 N N . GLY A 1 180 ? -11.515 3.395 11.326 1.00 95.12 180 GLY A N 1
ATOM 1266 C CA . GLY A 1 180 ? -11.109 2.193 12.048 1.00 95.12 180 GLY A CA 1
ATOM 1267 C C . GLY A 1 180 ? -10.370 1.203 11.145 1.00 95.12 180 GLY A C 1
ATOM 1268 O O . GLY A 1 180 ? -9.324 0.676 11.532 1.00 95.12 180 GLY A O 1
ATOM 1269 N N . LEU A 1 181 ? -10.858 0.993 9.917 1.00 96.50 181 LEU A N 1
ATOM 1270 C CA . LEU A 1 181 ? -10.204 0.117 8.945 1.00 96.50 181 LEU A CA 1
ATOM 1271 C C . LEU A 1 181 ? -8.844 0.669 8.498 1.00 96.50 181 LEU A C 1
ATOM 1273 O O . LEU A 1 181 ? -7.899 -0.105 8.362 1.00 96.50 181 LEU A O 1
ATOM 1277 N N . LEU A 1 182 ? -8.701 1.985 8.312 1.00 97.12 182 LEU A N 1
ATOM 1278 C CA . LEU A 1 182 ? -7.409 2.614 8.010 1.00 97.12 182 LEU A CA 1
ATOM 1279 C C . LEU A 1 182 ? -6.377 2.321 9.104 1.00 97.12 182 LEU A C 1
ATOM 1281 O O . LEU A 1 182 ? -5.255 1.911 8.802 1.00 97.12 182 LEU A O 1
ATOM 1285 N N . VAL A 1 183 ? -6.760 2.482 10.371 1.00 97.50 183 VAL A N 1
ATOM 1286 C CA . VAL A 1 183 ? -5.872 2.224 11.513 1.00 97.50 183 VAL A CA 1
ATOM 1287 C C . VAL A 1 183 ? -5.537 0.731 11.637 1.00 97.50 183 VAL A C 1
ATOM 1289 O O . VAL A 1 183 ? -4.376 0.374 11.846 1.00 97.50 183 VAL A O 1
ATOM 1292 N N . ALA A 1 184 ? -6.510 -0.158 11.421 1.00 97.31 184 ALA A N 1
ATOM 1293 C CA . ALA A 1 184 ? -6.278 -1.602 11.410 1.00 97.31 184 ALA A CA 1
ATOM 1294 C C . ALA A 1 184 ? -5.351 -2.038 10.258 1.00 97.31 184 ALA A C 1
ATOM 1296 O O . ALA A 1 184 ? -4.443 -2.845 10.463 1.00 97.31 184 ALA A O 1
ATOM 1297 N N . LEU A 1 185 ? -5.522 -1.471 9.058 1.00 97.50 185 LEU A N 1
ATOM 1298 C CA . LEU A 1 185 ? -4.632 -1.711 7.920 1.00 97.50 185 LEU A CA 1
ATOM 1299 C C . LEU A 1 185 ? -3.219 -1.206 8.189 1.00 97.50 185 LEU A C 1
ATOM 1301 O O . LEU A 1 185 ? -2.264 -1.906 7.865 1.00 97.50 185 LEU A O 1
ATOM 1305 N N . TYR A 1 186 ? -3.069 -0.031 8.802 1.00 98.38 186 TYR A N 1
ATOM 1306 C CA . TYR A 1 186 ? -1.763 0.469 9.224 1.00 98.38 186 TYR A CA 1
ATOM 1307 C C . TYR A 1 186 ? -1.064 -0.536 10.145 1.00 98.38 186 TYR A C 1
ATOM 1309 O O . TYR A 1 186 ? 0.063 -0.951 9.863 1.00 98.38 186 TYR A O 1
ATOM 1317 N N . ALA A 1 187 ? -1.761 -0.999 11.184 1.00 98.25 187 ALA A N 1
ATOM 1318 C CA . ALA A 1 187 ? -1.232 -1.985 12.117 1.00 98.25 187 ALA A CA 1
ATOM 1319 C C . ALA A 1 187 ? -0.863 -3.312 11.429 1.00 98.25 187 ALA A C 1
ATOM 1321 O O . ALA A 1 187 ? 0.178 -3.898 11.729 1.00 98.25 187 ALA A O 1
ATOM 1322 N N . ALA A 1 188 ? -1.670 -3.767 10.467 1.00 98.06 188 ALA A N 1
ATOM 1323 C CA . ALA A 1 188 ? -1.400 -4.978 9.693 1.00 98.06 188 ALA A CA 1
ATOM 1324 C C . ALA A 1 188 ? -0.194 -4.843 8.755 1.00 98.06 188 ALA A C 1
ATOM 1326 O O . ALA A 1 188 ? 0.576 -5.783 8.565 1.00 98.06 188 ALA A O 1
ATOM 1327 N N . GLN A 1 189 ? 0.006 -3.665 8.175 1.00 97.88 189 GLN A N 1
ATOM 1328 C CA . GLN A 1 189 ? 1.138 -3.393 7.292 1.00 97.88 189 GLN A CA 1
ATOM 1329 C C . GLN A 1 189 ? 2.441 -3.276 8.085 1.00 97.88 189 GLN A C 1
ATOM 1331 O O . GLN A 1 189 ? 3.473 -3.782 7.649 1.00 97.88 189 GLN A O 1
ATOM 1336 N N . VAL A 1 190 ? 2.398 -2.675 9.279 1.00 97.75 190 VAL A N 1
ATOM 1337 C CA . VAL A 1 190 ? 3.536 -2.696 10.209 1.00 97.75 190 VAL A CA 1
ATOM 1338 C C . VAL A 1 190 ? 3.871 -4.131 10.619 1.00 97.75 190 VAL A C 1
ATOM 1340 O O . VAL A 1 190 ? 5.050 -4.490 10.620 1.00 97.75 190 VAL A O 1
ATOM 1343 N N . HIS A 1 191 ? 2.861 -4.964 10.890 1.00 97.12 191 HIS A N 1
ATOM 1344 C CA . HIS A 1 191 ? 3.052 -6.390 11.154 1.00 97.12 191 HIS A CA 1
ATOM 1345 C C . HIS A 1 191 ? 3.718 -7.115 9.968 1.00 97.12 191 HIS A C 1
ATOM 1347 O O . HIS A 1 191 ? 4.730 -7.793 10.166 1.00 97.12 191 HIS A O 1
ATOM 1353 N N . ASP A 1 192 ? 3.227 -6.922 8.732 1.00 96.31 192 ASP A N 1
ATOM 1354 C CA . ASP A 1 192 ? 3.839 -7.511 7.525 1.00 96.31 192 ASP A CA 1
ATOM 1355 C C . ASP A 1 192 ? 5.307 -7.108 7.385 1.00 96.31 192 ASP A C 1
ATOM 1357 O O . ASP A 1 192 ? 6.155 -7.967 7.141 1.00 96.31 192 ASP A O 1
ATOM 1361 N N . TYR A 1 193 ? 5.614 -5.820 7.569 1.00 95.25 193 TYR A N 1
ATOM 1362 C CA . TYR A 1 193 ? 6.974 -5.304 7.470 1.00 95.25 193 TYR A CA 1
ATOM 1363 C C . TYR A 1 193 ? 7.887 -5.882 8.547 1.00 95.25 193 TYR A C 1
ATOM 1365 O O . TYR A 1 193 ? 8.981 -6.330 8.212 1.00 95.25 193 TYR A O 1
ATOM 1373 N N . ARG A 1 194 ? 7.457 -5.936 9.816 1.00 93.88 194 ARG A N 1
ATOM 1374 C CA . ARG A 1 194 ? 8.256 -6.522 10.912 1.00 93.88 194 ARG A CA 1
ATOM 1375 C C . ARG A 1 194 ? 8.581 -7.997 10.673 1.00 93.88 194 ARG A C 1
ATOM 1377 O O . ARG A 1 194 ? 9.655 -8.444 11.060 1.00 93.88 194 ARG A O 1
ATOM 1384 N N . GLY A 1 195 ? 7.701 -8.733 9.994 1.00 92.19 195 GLY A N 1
ATOM 1385 C CA . GLY A 1 195 ? 7.921 -10.136 9.637 1.00 92.19 195 GLY A CA 1
ATOM 1386 C C . GLY A 1 195 ? 8.981 -10.380 8.550 1.00 92.19 195 GLY A C 1
ATOM 1387 O O . GLY A 1 195 ? 9.247 -11.536 8.212 1.00 92.19 195 GLY A O 1
ATOM 1388 N N . ARG A 1 196 ? 9.583 -9.336 7.960 1.00 90.56 196 ARG A N 1
ATOM 1389 C CA . ARG A 1 196 ? 10.561 -9.469 6.864 1.00 90.56 196 ARG A CA 1
ATOM 1390 C C . ARG A 1 196 ? 12.001 -9.481 7.368 1.00 90.56 196 ARG A C 1
ATOM 1392 O O . ARG A 1 196 ? 12.368 -8.746 8.279 1.00 90.56 196 ARG A O 1
ATOM 1399 N N . LYS A 1 197 ? 12.855 -10.265 6.700 1.00 89.69 197 LYS A N 1
ATOM 1400 C CA . LYS A 1 197 ? 14.290 -10.366 7.031 1.00 89.69 197 LYS A CA 1
ATOM 1401 C C . LYS A 1 197 ? 15.008 -9.032 6.840 1.00 89.69 197 LYS A C 1
ATOM 1403 O O . LYS A 1 197 ? 15.904 -8.684 7.597 1.00 89.69 197 LYS A O 1
ATOM 1408 N N . GLU A 1 198 ? 14.594 -8.284 5.830 1.00 86.31 198 GLU A N 1
ATOM 1409 C CA . GLU A 1 198 ? 15.161 -6.997 5.457 1.00 86.31 198 GLU A CA 1
ATOM 1410 C C . GLU A 1 198 ? 14.609 -5.815 6.276 1.00 86.31 198 GLU A C 1
ATOM 1412 O O . GLU A 1 198 ? 15.089 -4.695 6.110 1.00 86.31 198 GLU A O 1
ATOM 1417 N N . ALA A 1 199 ? 13.648 -6.031 7.184 1.00 86.44 199 ALA A N 1
ATOM 1418 C CA . ALA A 1 199 ? 12.989 -4.960 7.937 1.00 86.44 199 ALA A CA 1
ATOM 1419 C C . ALA A 1 199 ? 13.975 -4.086 8.727 1.00 86.44 199 ALA A C 1
ATOM 1421 O O . ALA A 1 199 ? 13.892 -2.859 8.688 1.00 86.44 199 ALA A O 1
ATOM 1422 N N . ALA A 1 200 ? 14.956 -4.714 9.387 1.00 83.62 200 ALA A N 1
ATOM 1423 C CA . ALA A 1 200 ? 15.977 -4.018 10.171 1.00 83.62 200 ALA A CA 1
ATOM 1424 C C . ALA A 1 200 ? 16.846 -3.073 9.320 1.00 83.62 200 ALA A C 1
ATOM 1426 O O . ALA A 1 200 ? 17.292 -2.037 9.805 1.00 83.62 200 ALA A O 1
ATOM 1427 N N . ALA A 1 201 ? 17.053 -3.404 8.042 1.00 82.81 201 ALA A N 1
ATOM 1428 C CA . ALA A 1 201 ? 17.813 -2.582 7.103 1.00 82.81 201 ALA A CA 1
ATOM 1429 C C . ALA A 1 201 ? 16.966 -1.473 6.447 1.00 82.81 201 ALA A C 1
ATOM 1431 O O . ALA A 1 201 ? 17.507 -0.639 5.725 1.00 82.81 201 ALA A O 1
ATOM 1432 N N . ASN A 1 202 ? 15.649 -1.449 6.684 1.00 82.19 202 ASN A N 1
ATOM 1433 C CA . ASN A 1 202 ? 14.711 -0.548 6.017 1.00 82.19 202 ASN A CA 1
ATOM 1434 C C . ASN A 1 202 ? 13.819 0.221 7.016 1.00 82.19 202 ASN A C 1
ATOM 1436 O O . ASN A 1 202 ? 12.589 0.158 6.928 1.00 82.19 202 ASN A O 1
ATOM 1440 N N . PRO A 1 203 ? 14.393 1.015 7.944 1.00 85.81 203 PRO A N 1
ATOM 1441 C CA . PRO A 1 203 ? 13.612 1.747 8.948 1.00 85.81 203 PRO A CA 1
ATOM 1442 C C . PRO A 1 203 ? 12.606 2.739 8.333 1.00 85.81 203 PRO A C 1
ATOM 1444 O O . PRO A 1 203 ? 11.566 3.022 8.925 1.00 85.81 203 PRO A O 1
ATOM 1447 N N . GLY A 1 204 ? 12.868 3.224 7.112 1.00 88.12 204 GLY A N 1
ATOM 1448 C CA . GLY A 1 204 ? 11.962 4.112 6.378 1.00 88.12 204 GLY A CA 1
ATOM 1449 C C . GLY A 1 204 ? 10.602 3.494 6.029 1.00 88.12 204 GLY A C 1
ATOM 1450 O O . GLY A 1 204 ? 9.655 4.240 5.778 1.00 88.12 204 GLY A O 1
ATOM 1451 N N . TRP A 1 205 ? 10.462 2.162 6.050 1.00 90.50 205 TRP A N 1
ATOM 1452 C CA . TRP A 1 205 ? 9.181 1.489 5.803 1.00 90.50 205 TRP A CA 1
ATOM 1453 C C . TRP A 1 205 ? 8.115 1.859 6.833 1.00 90.50 205 TRP A C 1
ATOM 1455 O O . TRP A 1 205 ? 6.970 2.117 6.462 1.00 90.50 205 TRP A O 1
ATOM 1465 N N . PHE A 1 206 ? 8.494 1.954 8.107 1.00 94.38 206 PHE A N 1
ATOM 1466 C CA . PHE A 1 206 ? 7.577 2.311 9.191 1.00 94.38 206 PHE A CA 1
ATOM 1467 C C . PHE A 1 206 ? 7.166 3.783 9.112 1.00 94.38 206 PHE A C 1
ATOM 1469 O O . PHE A 1 206 ? 5.982 4.100 9.208 1.00 94.38 206 PHE A O 1
ATOM 1476 N N . THR A 1 207 ? 8.115 4.677 8.817 1.00 94.00 207 THR A N 1
ATOM 1477 C CA . THR A 1 207 ? 7.817 6.094 8.559 1.00 94.00 207 THR A CA 1
ATOM 1478 C C . THR A 1 207 ? 6.855 6.253 7.383 1.00 94.00 207 THR A C 1
ATOM 1480 O O . THR A 1 207 ? 5.887 7.007 7.474 1.00 94.00 207 THR A O 1
ATOM 1483 N N . ARG A 1 208 ? 7.067 5.512 6.286 1.00 93.94 208 ARG A N 1
ATOM 1484 C CA . ARG A 1 208 ? 6.158 5.530 5.133 1.00 93.94 208 ARG A CA 1
ATOM 1485 C C . ARG A 1 208 ? 4.771 5.000 5.494 1.00 93.94 208 ARG A C 1
ATOM 1487 O O . ARG A 1 208 ? 3.790 5.616 5.096 1.00 93.94 208 ARG A O 1
ATOM 1494 N N . ALA A 1 209 ? 4.686 3.906 6.254 1.00 96.06 209 ALA A N 1
ATOM 1495 C CA . ALA A 1 209 ? 3.414 3.345 6.712 1.00 96.06 209 ALA A CA 1
ATOM 1496 C C . ALA A 1 209 ? 2.595 4.372 7.504 1.00 96.06 209 ALA A C 1
ATOM 1498 O O . ALA A 1 209 ? 1.413 4.560 7.226 1.00 96.06 209 ALA A O 1
ATOM 1499 N N . ARG A 1 210 ? 3.240 5.084 8.436 1.00 97.00 210 ARG A N 1
ATOM 1500 C CA . ARG A 1 210 ? 2.595 6.124 9.246 1.00 97.00 210 ARG A CA 1
ATOM 1501 C C . ARG A 1 210 ? 2.147 7.312 8.398 1.00 97.00 210 ARG A C 1
ATOM 1503 O O . ARG A 1 210 ? 1.008 7.754 8.499 1.00 97.00 210 ARG A O 1
ATOM 1510 N N . ASN A 1 211 ? 3.012 7.792 7.503 1.00 96.56 211 ASN A N 1
ATOM 1511 C CA . ASN A 1 211 ? 2.661 8.878 6.585 1.00 96.56 211 ASN A CA 1
ATOM 1512 C C . ASN A 1 211 ? 1.495 8.491 5.665 1.00 96.56 211 ASN A C 1
ATOM 1514 O O . ASN A 1 211 ? 0.672 9.340 5.331 1.00 96.56 211 ASN A O 1
ATOM 1518 N N . ARG A 1 212 ? 1.409 7.214 5.275 1.00 96.62 212 ARG A N 1
ATOM 1519 C CA . ARG A 1 212 ? 0.306 6.684 4.472 1.00 96.62 212 ARG A CA 1
ATOM 1520 C C . ARG A 1 212 ? -1.003 6.661 5.250 1.00 96.62 212 ARG A C 1
ATOM 1522 O O . ARG A 1 212 ? -2.015 7.045 4.678 1.00 96.62 212 ARG A O 1
ATOM 1529 N N . LEU A 1 213 ? -0.979 6.274 6.529 1.00 97.75 213 LEU A N 1
ATOM 1530 C CA . LEU A 1 213 ? -2.151 6.364 7.405 1.00 97.75 213 LEU A CA 1
ATOM 1531 C C . LEU A 1 213 ? -2.678 7.803 7.453 1.00 97.75 213 LEU A C 1
ATOM 1533 O O . LEU A 1 213 ? -3.847 8.026 7.155 1.00 97.75 213 LEU A O 1
ATOM 1537 N N . HIS A 1 214 ? -1.810 8.778 7.739 1.00 96.56 214 HIS A N 1
ATOM 1538 C CA . HIS A 1 214 ? -2.208 10.189 7.795 1.00 96.56 214 HIS A CA 1
ATOM 1539 C C . HIS A 1 214 ? -2.754 10.697 6.453 1.00 96.56 214 HIS A C 1
ATOM 1541 O O . HIS A 1 214 ? -3.775 11.381 6.412 1.00 96.56 214 HIS A O 1
ATOM 1547 N N . ALA A 1 215 ? -2.099 10.346 5.342 1.00 95.50 215 ALA A N 1
ATOM 1548 C CA . ALA A 1 215 ? -2.575 10.706 4.010 1.00 95.50 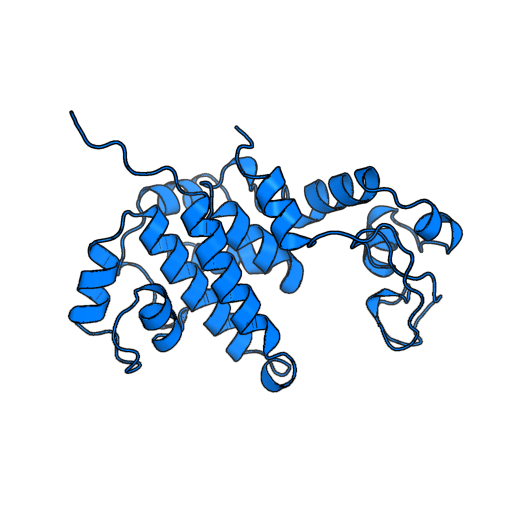215 ALA A CA 1
ATOM 1549 C C . ALA A 1 215 ? -3.932 10.055 3.695 1.00 95.50 215 ALA A C 1
ATOM 1551 O O . ALA A 1 215 ? -4.803 10.713 3.138 1.00 95.50 215 ALA A O 1
ATOM 1552 N N . GLY A 1 216 ? -4.135 8.795 4.091 1.00 95.38 216 GLY A N 1
ATOM 1553 C CA . GLY A 1 216 ? -5.398 8.079 3.929 1.00 95.38 216 GLY A CA 1
ATOM 1554 C C . GLY A 1 216 ? -6.527 8.706 4.740 1.00 95.38 216 GLY A C 1
ATOM 1555 O O . GLY A 1 216 ? -7.600 8.933 4.194 1.00 95.38 216 GLY A O 1
ATOM 1556 N N . GLN A 1 217 ? -6.268 9.064 6.000 1.00 94.75 217 GLN A N 1
ATOM 1557 C CA . GLN A 1 217 ? -7.221 9.779 6.856 1.00 94.75 217 GLN A CA 1
ATOM 1558 C C . GLN A 1 217 ? -7.623 11.130 6.250 1.00 94.75 217 GLN A C 1
ATOM 1560 O O . GLN A 1 217 ? -8.801 11.465 6.236 1.00 94.75 217 GLN A O 1
ATOM 1565 N N . GLY A 1 218 ? -6.674 11.869 5.662 1.00 94.19 218 GLY A N 1
ATOM 1566 C CA . GLY A 1 218 ? -6.956 13.131 4.969 1.00 94.19 218 GLY A CA 1
ATOM 1567 C C . GLY A 1 218 ? -7.786 12.998 3.683 1.00 94.19 218 GLY A C 1
ATOM 1568 O O . GLY A 1 218 ? -8.274 14.007 3.176 1.00 94.19 218 GLY A O 1
ATOM 1569 N N . LEU A 1 219 ? -7.947 11.783 3.145 1.00 92.25 219 LEU A N 1
ATOM 1570 C CA . LEU A 1 219 ? -8.807 11.498 1.989 1.00 92.25 219 LEU A CA 1
ATOM 1571 C C . LEU A 1 219 ? -10.227 11.079 2.385 1.00 92.25 219 LEU A C 1
ATOM 1573 O O . LEU A 1 219 ? -11.111 11.078 1.525 1.00 92.25 219 LEU A O 1
ATOM 1577 N N . VAL A 1 220 ? -10.455 10.716 3.651 1.00 88.31 220 VAL A N 1
ATOM 1578 C CA . VAL A 1 220 ? -11.790 10.370 4.141 1.00 88.31 220 VAL A CA 1
ATOM 1579 C C . VAL A 1 220 ? -12.612 11.659 4.231 1.00 88.31 220 VAL A C 1
ATOM 1581 O O . VAL A 1 220 ? -12.184 12.607 4.892 1.00 88.31 220 VAL A O 1
ATOM 1584 N N . PRO A 1 221 ? -13.782 11.745 3.571 1.00 77.38 221 PRO A N 1
ATOM 1585 C CA . PRO A 1 221 ? -14.651 12.906 3.709 1.00 77.38 221 PRO A CA 1
ATOM 1586 C C . PRO A 1 221 ? -15.033 13.104 5.178 1.00 77.38 221 PRO A C 1
ATOM 1588 O O . PRO A 1 221 ? -15.422 12.144 5.842 1.00 77.38 221 PRO A O 1
ATOM 1591 N N . ALA A 1 222 ? -14.960 14.341 5.677 1.00 64.94 222 ALA A N 1
ATOM 1592 C CA . ALA A 1 222 ? -15.450 14.653 7.015 1.00 64.94 222 ALA A CA 1
ATOM 1593 C C . ALA A 1 222 ? -16.917 14.214 7.131 1.00 64.94 222 ALA A C 1
ATOM 1595 O O . ALA A 1 222 ? -17.726 14.526 6.249 1.00 64.94 222 ALA A O 1
ATOM 1596 N N . ALA A 1 223 ? -17.253 13.480 8.196 1.00 55.97 223 ALA A N 1
ATOM 1597 C CA . ALA A 1 223 ? -18.628 13.085 8.464 1.00 55.97 223 ALA A CA 1
ATOM 1598 C C . ALA A 1 223 ? -19.506 14.341 8.438 1.00 55.97 223 ALA A C 1
ATOM 1600 O O . ALA A 1 223 ? -19.282 15.282 9.202 1.00 55.97 223 ALA A O 1
ATOM 1601 N N . SER A 1 224 ? -20.468 14.387 7.516 1.00 40.72 224 SER A N 1
ATOM 1602 C CA . SER A 1 224 ? -21.440 15.473 7.478 1.00 40.72 224 SER A CA 1
ATOM 1603 C C . SER A 1 224 ? -22.168 15.463 8.816 1.00 40.72 224 SER A C 1
ATOM 1605 O O . SER A 1 224 ? -22.792 14.462 9.166 1.00 40.72 224 SER A O 1
ATOM 1607 N N . THR A 1 225 ? -22.040 16.538 9.592 1.00 31.45 225 THR A N 1
ATOM 1608 C CA . THR A 1 225 ? -22.821 16.708 10.816 1.00 31.45 225 THR A CA 1
ATOM 1609 C C . THR A 1 225 ? -24.295 16.575 10.430 1.00 31.45 225 THR A C 1
ATOM 1611 O O . THR A 1 225 ? -24.720 17.289 9.517 1.00 31.45 225 THR A O 1
ATOM 1614 N N . PRO A 1 226 ? -25.072 15.655 11.030 1.00 38.66 226 PRO A N 1
ATOM 1615 C CA . PRO A 1 226 ? -26.506 15.653 10.797 1.00 38.66 226 PRO A CA 1
ATOM 1616 C C . PRO A 1 226 ? -27.049 17.006 11.271 1.00 38.66 226 PRO A C 1
ATOM 1618 O O . PRO A 1 226 ? -26.763 17.423 12.395 1.00 38.66 226 PRO A O 1
ATOM 1621 N N . ALA A 1 227 ? -27.724 17.709 10.361 1.00 36.06 227 ALA A N 1
ATOM 1622 C CA . ALA A 1 227 ? -28.445 18.945 10.650 1.00 36.06 227 ALA A CA 1
ATOM 1623 C C . ALA A 1 227 ? -29.601 18.699 11.627 1.00 36.06 227 ALA A C 1
ATOM 1625 O O . ALA A 1 227 ? -30.172 17.582 11.590 1.00 36.06 227 ALA A O 1
#

Nearest PDB structures (foldseek):
  7dnp-assembly1_A  TM=8.607E-01  e=1.623E-09  Brucella abortus bv. 1 str. 9-941
  2ikb-assembly2_D  TM=6.281E-01  e=5.499E-05  Neisseria meningitidis MC58
  2is5-assembly1_B  TM=6.126E-01  e=8.329E-05  Neisseria meningitidis serogroup B
  2is5-assembly1_D  TM=6.048E-01  e=8.773E-05  Neisseria meningitidis serogroup B
  2ikb-assembly1_C  TM=6.044E-01  e=6.639E-04  Neisseria meningitidis MC58